Protein AF-A0A9D7QM98-F1 (afdb_monomer)

Solvent-accessible surface area (backbone atoms only — not comparable to full-atom values): 12078 Å² total; per-residue (Å²): 133,86,79,76,77,79,71,75,76,70,44,77,69,66,78,46,53,55,78,80,52,62,75,53,61,59,68,67,39,39,49,54,32,30,53,48,21,38,52,48,50,41,50,38,58,75,68,71,45,79,62,52,73,69,51,49,57,46,46,62,50,45,53,66,45,32,82,40,65,56,53,74,28,73,82,47,90,51,65,73,43,20,51,48,13,49,55,50,56,72,68,40,53,76,67,39,41,52,53,48,60,65,29,23,85,73,40,70,65,80,56,56,65,57,48,41,52,49,52,54,49,45,42,73,73,64,59,69,70,44,80,43,79,39,74,69,34,77,90,32,62,71,67,23,38,49,68,80,88,54,54,87,79,53,50,62,42,73,42,65,86,75,70,60,64,70,58,90,56,85,65,54,86,48,53,50,72,64,77,75,80,82,66,76,88,72,92,76,78,79,85,77,78,84,77,97,129

InterPro domains:
  IPR029063 S-adenosyl-L-methionine-dependent methyltransferase superfamily [G3DSA:3.40.50.150] (91-176)
  IPR029063 S-adenosyl-L-methionine-dependent methyltransferase superfamily [SSF53335] (97-173)

Structure (mmCIF, N/CA/C/O backbone):
data_AF-A0A9D7QM98-F1
#
_entry.id   AF-A0A9D7QM98-F1
#
loop_
_atom_site.group_PDB
_atom_site.id
_atom_site.type_symbol
_atom_site.label_atom_id
_atom_site.label_alt_id
_atom_site.label_comp_id
_atom_site.label_asym_id
_atom_site.label_entity_id
_atom_site.label_seq_id
_atom_site.pdbx_PDB_ins_code
_atom_site.Cartn_x
_atom_site.Cartn_y
_atom_site.Cartn_z
_atom_site.occupancy
_atom_site.B_iso_or_equiv
_atom_site.auth_seq_id
_atom_site.auth_comp_id
_atom_site.auth_asym_id
_atom_site.auth_atom_id
_atom_site.pdbx_PDB_model_num
ATOM 1 N N . MET A 1 1 ? 3.051 18.141 44.082 1.00 38.09 1 MET A N 1
ATOM 2 C CA . MET A 1 1 ? 2.134 18.140 42.922 1.00 38.09 1 MET A CA 1
ATOM 3 C C . MET A 1 1 ? 2.797 17.337 41.818 1.00 38.09 1 MET A C 1
ATOM 5 O O . MET A 1 1 ? 3.863 17.737 41.373 1.00 38.09 1 MET A O 1
ATOM 9 N N . ALA A 1 2 ? 2.254 16.170 41.465 1.00 38.25 2 ALA A N 1
ATOM 10 C CA . ALA A 1 2 ? 2.780 15.373 40.359 1.00 38.25 2 ALA A CA 1
ATOM 11 C C . ALA A 1 2 ? 2.402 16.065 39.045 1.00 38.25 2 ALA A C 1
ATOM 13 O O . ALA A 1 2 ? 1.221 16.285 38.782 1.00 38.25 2 ALA A O 1
ATOM 14 N N . THR A 1 3 ? 3.399 16.456 38.258 1.00 37.88 3 THR A N 1
ATOM 15 C CA . THR A 1 3 ? 3.186 16.980 36.913 1.00 37.88 3 THR A CA 1
ATOM 16 C C . THR A 1 3 ? 2.684 15.835 36.042 1.00 37.88 3 THR A C 1
ATOM 18 O O . THR A 1 3 ? 3.368 14.827 35.857 1.00 37.88 3 THR A O 1
ATOM 21 N N . ALA A 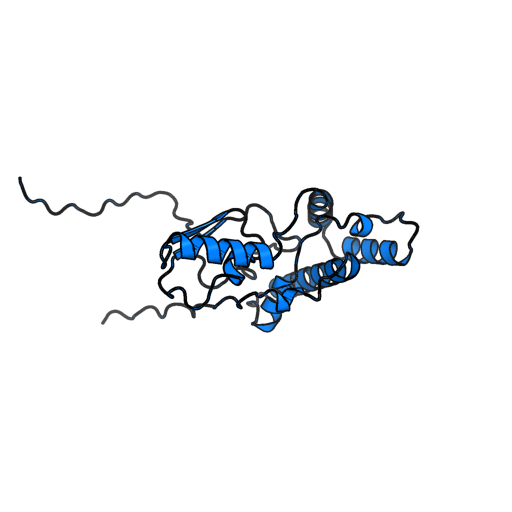1 4 ? 1.450 15.951 35.551 1.00 39.94 4 ALA A N 1
ATOM 22 C CA . ALA A 1 4 ? 0.940 15.043 34.540 1.00 39.94 4 ALA A CA 1
ATOM 23 C C . ALA A 1 4 ? 1.857 15.159 33.318 1.00 39.94 4 ALA A C 1
ATOM 25 O O . ALA A 1 4 ? 1.992 16.235 32.740 1.00 39.94 4 ALA A O 1
ATOM 26 N N . THR A 1 5 ? 2.535 14.069 32.964 1.00 40.25 5 THR A N 1
ATOM 27 C CA . THR A 1 5 ? 3.206 13.966 31.672 1.00 40.25 5 THR A CA 1
ATOM 28 C C . THR A 1 5 ? 2.129 14.126 30.610 1.00 40.25 5 THR A C 1
ATOM 30 O O . THR A 1 5 ? 1.257 13.265 30.486 1.00 40.25 5 THR A O 1
ATOM 33 N N . GLU A 1 6 ? 2.149 15.252 29.903 1.00 40.53 6 GLU A N 1
ATOM 34 C CA . GLU A 1 6 ? 1.265 15.511 28.776 1.00 40.53 6 GLU A CA 1
ATOM 35 C C . GLU A 1 6 ? 1.463 14.382 27.760 1.00 40.53 6 GLU A C 1
ATOM 37 O O . GLU A 1 6 ? 2.547 14.191 27.202 1.00 40.53 6 GLU A O 1
ATOM 42 N N . ALA A 1 7 ? 0.445 13.530 27.631 1.00 51.19 7 ALA A N 1
ATOM 43 C CA . ALA A 1 7 ? 0.486 12.413 26.708 1.00 51.19 7 ALA A CA 1
ATOM 44 C C . ALA A 1 7 ? 0.580 12.986 25.292 1.00 51.19 7 ALA A C 1
ATOM 46 O O . ALA A 1 7 ? -0.234 13.829 24.919 1.00 51.19 7 ALA A O 1
ATOM 47 N N . ALA A 1 8 ? 1.567 12.527 24.518 1.00 45.78 8 ALA A N 1
ATOM 48 C CA . ALA A 1 8 ? 1.725 12.926 23.125 1.00 45.78 8 ALA A CA 1
ATOM 49 C C . ALA A 1 8 ? 0.368 12.853 22.393 1.00 45.78 8 ALA A C 1
ATOM 51 O O . ALA A 1 8 ? -0.374 11.884 22.610 1.00 45.78 8 ALA A O 1
ATOM 52 N N . PRO A 1 9 ? 0.031 13.850 21.553 1.00 48.00 9 PRO A N 1
ATOM 53 C CA . PRO A 1 9 ? -1.269 13.914 20.902 1.00 48.00 9 PRO A CA 1
ATOM 54 C C . PRO A 1 9 ? -1.534 12.606 20.157 1.00 48.00 9 PRO A C 1
ATOM 56 O O . PRO A 1 9 ? -0.716 12.155 19.352 1.00 48.00 9 PRO A O 1
ATOM 59 N N . ARG A 1 10 ? -2.674 11.974 20.460 1.00 54.22 10 ARG A N 1
ATOM 60 C CA . ARG A 1 10 ? -3.107 10.751 19.782 1.00 54.22 10 ARG A CA 1
ATOM 61 C C . ARG A 1 10 ? -3.332 11.088 18.316 1.00 54.22 10 ARG A C 1
ATOM 63 O O . ARG A 1 10 ? -4.281 11.792 17.979 1.00 54.22 10 ARG A O 1
ATOM 70 N N . ILE A 1 11 ? -2.465 10.593 17.440 1.00 53.81 11 ILE A N 1
ATOM 71 C CA . ILE A 1 11 ? -2.680 10.739 16.005 1.00 53.81 11 ILE A CA 1
ATOM 72 C C . ILE A 1 11 ? -3.760 9.736 15.613 1.00 53.81 11 ILE A C 1
ATOM 74 O O . ILE A 1 11 ? -3.512 8.532 15.541 1.00 53.81 11 ILE A O 1
ATOM 78 N N . LEU A 1 12 ? -4.961 10.254 15.361 1.00 57.53 12 LEU A N 1
ATOM 79 C CA . LEU A 1 12 ? -6.046 9.497 14.755 1.00 57.53 12 LEU A CA 1
ATOM 80 C C . LEU A 1 12 ? -5.634 9.152 13.327 1.00 57.53 12 LEU A C 1
ATOM 82 O O . LEU A 1 12 ? -5.323 10.046 12.534 1.00 57.53 12 LEU A O 1
ATOM 86 N N . TRP A 1 13 ? -5.569 7.862 13.012 1.00 61.31 13 TRP A N 1
ATOM 87 C CA . TRP A 1 13 ? -5.424 7.430 11.627 1.00 61.31 13 TRP A CA 1
ATOM 88 C C . TRP A 1 13 ? -6.680 7.838 10.847 1.00 61.31 13 TRP A C 1
ATOM 90 O O . TRP A 1 13 ? -7.764 7.837 11.443 1.00 61.31 13 TRP A O 1
ATOM 100 N N . PRO A 1 14 ? -6.570 8.235 9.567 1.00 70.19 14 PRO A N 1
ATOM 101 C CA . PRO A 1 14 ? -7.755 8.560 8.789 1.00 70.19 14 PRO A CA 1
ATOM 102 C C . PRO A 1 14 ? -8.670 7.336 8.726 1.00 70.19 14 PRO A C 1
ATOM 104 O O . PRO A 1 14 ? -8.193 6.201 8.707 1.00 70.19 14 PRO A O 1
ATOM 107 N N . GLN A 1 15 ? -9.980 7.572 8.710 1.00 81.62 15 GLN A N 1
ATOM 108 C CA . GLN A 1 15 ? -10.897 6.496 8.366 1.00 81.62 15 GLN A CA 1
ATOM 109 C C . GLN A 1 15 ? -10.692 6.178 6.890 1.00 81.62 15 GLN A C 1
ATOM 111 O O . GLN A 1 15 ? -10.722 7.089 6.067 1.00 81.62 15 GLN A O 1
ATOM 116 N N . LEU A 1 16 ? -10.505 4.900 6.599 1.00 86.31 16 LEU A N 1
ATOM 117 C CA . LEU A 1 16 ? -10.483 4.359 5.257 1.00 86.31 16 LEU A CA 1
ATOM 118 C C . LEU A 1 16 ? -11.881 3.857 4.921 1.00 86.31 16 LEU A C 1
ATOM 120 O O . LEU A 1 16 ? -12.481 3.095 5.680 1.00 86.31 16 LEU A O 1
ATOM 124 N N . THR A 1 17 ? -12.388 4.276 3.781 1.00 86.56 17 THR A N 1
ATOM 125 C CA . THR A 1 17 ? -13.654 3.823 3.219 1.00 86.56 17 THR A CA 1
ATOM 126 C C . THR A 1 17 ? -13.410 3.254 1.833 1.00 86.56 17 THR A C 1
ATOM 128 O O . THR A 1 17 ? -12.377 3.513 1.210 1.00 86.56 17 THR A O 1
ATOM 131 N N . ARG A 1 18 ? -14.377 2.498 1.310 1.00 86.19 18 ARG A N 1
ATOM 132 C CA . ARG A 1 18 ? -14.337 2.062 -0.091 1.00 86.19 18 ARG A CA 1
ATOM 133 C C . ARG A 1 18 ? -14.064 3.213 -1.066 1.00 86.19 18 ARG A C 1
ATOM 135 O O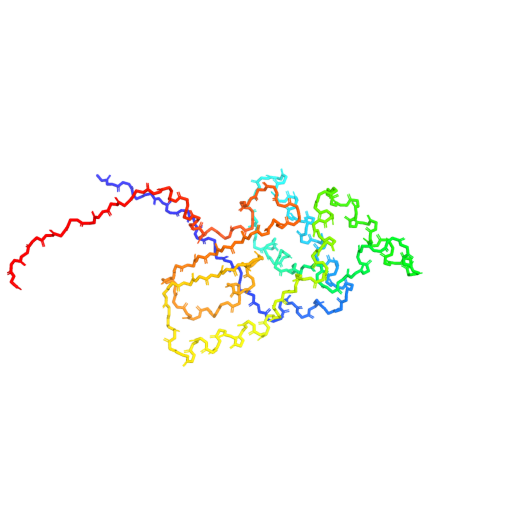 . ARG A 1 18 ? -13.225 3.054 -1.947 1.00 86.19 18 ARG A O 1
ATOM 142 N N . ALA A 1 19 ? -14.725 4.356 -0.876 1.00 88.19 19 ALA A N 1
ATOM 143 C CA . ALA A 1 19 ? -14.626 5.512 -1.765 1.00 88.19 19 ALA A CA 1
ATOM 144 C C . ALA A 1 19 ? -13.184 6.022 -1.915 1.00 88.19 19 ALA A C 1
ATOM 146 O O . ALA A 1 19 ? -12.789 6.453 -2.997 1.00 88.19 19 ALA A O 1
ATOM 147 N N . ASP A 1 20 ? -12.372 5.899 -0.861 1.00 88.00 20 ASP A N 1
ATOM 148 C CA . ASP A 1 20 ? -10.975 6.332 -0.885 1.00 88.00 20 ASP A CA 1
ATOM 149 C C . ASP A 1 20 ? -10.128 5.507 -1.866 1.00 88.00 20 ASP A C 1
ATOM 151 O O . ASP A 1 20 ? -9.156 6.025 -2.409 1.00 88.00 20 ASP A O 1
ATOM 155 N N . LEU A 1 21 ? -10.497 4.248 -2.142 1.00 90.25 21 LEU A N 1
ATOM 156 C CA . LEU A 1 21 ? -9.741 3.342 -3.018 1.00 90.25 21 LEU A CA 1
ATOM 157 C C . LEU A 1 21 ? -10.442 3.011 -4.347 1.00 90.25 21 LEU A C 1
ATOM 159 O O . LEU A 1 21 ? -9.857 2.314 -5.172 1.00 90.25 21 LEU A O 1
ATOM 163 N N . GLU A 1 22 ? -11.655 3.515 -4.603 1.00 89.94 22 GLU A N 1
ATOM 164 C CA . GLU A 1 22 ? -12.415 3.235 -5.842 1.00 89.94 22 GLU A CA 1
ATOM 165 C C . GLU A 1 22 ? -11.637 3.591 -7.121 1.00 89.94 22 GLU A C 1
ATOM 167 O O . GLU A 1 22 ? -11.747 2.920 -8.150 1.00 89.94 22 GLU A O 1
ATOM 172 N N . HIS A 1 23 ? -10.786 4.614 -7.047 1.00 90.56 23 HIS A N 1
ATOM 173 C CA . HIS A 1 23 ? -9.943 5.051 -8.156 1.00 90.56 23 HIS A CA 1
ATOM 174 C C . HIS A 1 23 ? -8.784 4.084 -8.479 1.00 90.56 23 HIS A C 1
ATOM 176 O O . HIS A 1 23 ? -8.182 4.195 -9.548 1.00 90.56 23 HIS A O 1
ATOM 182 N N . LEU A 1 24 ? -8.481 3.106 -7.617 1.00 92.94 24 LEU A N 1
ATOM 183 C CA . LEU A 1 24 ? -7.407 2.116 -7.804 1.00 92.94 24 LEU A CA 1
ATOM 184 C C . LEU A 1 24 ? -7.830 0.945 -8.704 1.00 92.94 24 LEU A C 1
ATOM 186 O O . LEU A 1 24 ? -7.540 -0.226 -8.437 1.00 92.94 24 LEU A O 1
ATOM 190 N N . THR A 1 25 ? -8.521 1.262 -9.796 1.00 90.81 25 THR A N 1
ATOM 191 C CA . THR A 1 25 ? -9.035 0.266 -10.733 1.00 90.81 25 THR A CA 1
ATOM 192 C C . THR A 1 25 ? -7.987 -0.074 -11.794 1.00 90.81 25 THR A C 1
ATOM 194 O O . THR A 1 25 ? -7.546 0.774 -12.569 1.00 90.81 25 THR A O 1
ATOM 197 N N . GLY A 1 26 ? -7.616 -1.354 -11.859 1.00 93.50 26 GLY A N 1
ATOM 198 C CA . GLY A 1 26 ? -6.690 -1.887 -12.857 1.00 93.50 26 GLY A CA 1
ATOM 199 C C . GLY A 1 26 ? -5.201 -1.711 -12.517 1.00 93.50 26 GLY A C 1
ATOM 200 O O . GLY A 1 26 ? -4.832 -1.015 -11.567 1.00 93.50 26 GLY A O 1
ATOM 201 N N . PRO A 1 27 ? -4.318 -2.366 -13.291 1.00 94.56 27 PRO A N 1
ATOM 202 C CA . PRO A 1 27 ? -2.900 -2.476 -12.955 1.00 94.56 27 PRO A CA 1
ATOM 203 C C . PRO A 1 27 ? -2.160 -1.135 -13.012 1.00 94.56 27 PRO A C 1
ATOM 205 O O . PRO A 1 27 ? -1.278 -0.883 -12.197 1.00 94.56 27 PRO A O 1
ATOM 208 N N . THR A 1 28 ? -2.531 -0.248 -13.938 1.00 96.25 28 THR A N 1
ATOM 209 C CA . THR A 1 28 ? -1.888 1.064 -14.084 1.00 96.25 28 THR A CA 1
ATOM 210 C C . THR A 1 28 ? -2.182 1.985 -12.901 1.00 96.25 28 THR A C 1
ATOM 212 O O . THR A 1 28 ? -1.251 2.572 -12.360 1.00 96.25 28 THR A O 1
ATOM 215 N N . ALA A 1 29 ? -3.443 2.085 -12.463 1.00 96.62 29 ALA A N 1
ATOM 216 C CA . ALA A 1 29 ? -3.810 2.928 -11.324 1.00 96.62 29 ALA A CA 1
ATOM 217 C C . ALA A 1 29 ? -3.129 2.450 -10.033 1.00 96.62 29 ALA A C 1
ATOM 219 O O . ALA A 1 29 ? -2.531 3.253 -9.317 1.00 96.62 29 ALA A O 1
ATOM 220 N N . LYS A 1 30 ? -3.132 1.130 -9.788 1.00 95.00 30 LYS A N 1
ATOM 221 C CA . LYS A 1 30 ? -2.421 0.522 -8.652 1.00 95.00 30 LYS A CA 1
ATOM 222 C C . LYS A 1 30 ? -0.915 0.791 -8.709 1.00 95.00 30 LYS A C 1
ATOM 224 O O . LYS A 1 30 ? -0.330 1.163 -7.696 1.00 95.00 30 LYS A O 1
ATOM 229 N N . PHE A 1 31 ? -0.293 0.671 -9.885 1.00 96.25 31 PHE A N 1
ATOM 230 C CA . PHE A 1 31 ? 1.129 0.976 -10.055 1.00 96.25 31 PHE A CA 1
ATOM 231 C C . PHE A 1 31 ? 1.465 2.426 -9.687 1.00 96.25 31 PHE A C 1
ATOM 233 O O . PHE A 1 31 ? 2.375 2.648 -8.890 1.00 96.25 31 PHE A O 1
ATOM 240 N N . GLU A 1 32 ? 0.749 3.408 -10.246 1.00 97.25 32 GLU A N 1
ATOM 241 C CA . GLU A 1 32 ? 1.052 4.822 -9.978 1.00 97.25 32 GLU A CA 1
ATOM 242 C C . GLU A 1 32 ? 0.796 5.177 -8.505 1.00 97.25 32 GLU A C 1
ATOM 244 O O . GLU A 1 32 ? 1.598 5.893 -7.907 1.00 97.25 32 GLU A O 1
ATOM 249 N N . ALA A 1 33 ? -0.259 4.629 -7.890 1.00 95.81 33 ALA A N 1
ATOM 250 C CA . ALA A 1 33 ? -0.538 4.822 -6.468 1.00 95.81 33 ALA A CA 1
ATOM 251 C C . ALA A 1 33 ? 0.561 4.233 -5.573 1.00 95.81 33 ALA A C 1
ATOM 253 O O . ALA A 1 33 ? 1.037 4.903 -4.654 1.00 95.81 33 ALA A O 1
ATOM 254 N N . ASN A 1 34 ? 1.026 3.017 -5.873 1.00 94.19 34 ASN A N 1
ATOM 255 C CA . ASN A 1 34 ? 2.129 2.401 -5.141 1.00 94.19 34 ASN A CA 1
ATOM 256 C C . ASN A 1 34 ? 3.421 3.211 -5.287 1.00 94.19 34 ASN A C 1
ATOM 258 O O . ASN A 1 34 ? 4.104 3.465 -4.297 1.00 94.19 34 ASN A O 1
ATOM 262 N N . LEU A 1 35 ? 3.738 3.655 -6.508 1.00 94.62 35 LEU A N 1
ATOM 263 C CA . LEU A 1 35 ? 4.921 4.465 -6.782 1.00 94.62 35 LEU A CA 1
ATOM 264 C C . LEU A 1 35 ? 4.875 5.805 -6.031 1.00 94.62 35 LEU A C 1
ATOM 266 O O . LEU A 1 35 ? 5.878 6.215 -5.441 1.00 94.62 35 LEU A O 1
ATOM 270 N N . ALA A 1 36 ? 3.712 6.464 -6.013 1.00 95.38 36 ALA A N 1
ATOM 271 C CA . ALA A 1 36 ? 3.490 7.705 -5.278 1.00 95.38 36 ALA A CA 1
ATOM 272 C C . ALA A 1 36 ? 3.653 7.504 -3.765 1.00 95.38 36 ALA A C 1
ATOM 274 O O . ALA A 1 36 ? 4.394 8.252 -3.127 1.00 95.38 36 ALA A O 1
ATOM 275 N N . ALA A 1 37 ? 3.037 6.463 -3.199 1.00 93.06 37 ALA A N 1
ATOM 276 C CA . ALA A 1 37 ? 3.148 6.145 -1.778 1.00 93.06 37 ALA A CA 1
ATOM 277 C C . ALA A 1 37 ? 4.595 5.829 -1.366 1.00 93.06 37 ALA A C 1
ATOM 279 O O . ALA A 1 37 ? 5.076 6.347 -0.356 1.00 93.06 37 ALA A O 1
ATOM 280 N N . THR A 1 38 ? 5.322 5.038 -2.161 1.00 90.94 38 THR A N 1
ATOM 281 C CA . THR A 1 38 ? 6.736 4.738 -1.900 1.00 90.94 38 THR A CA 1
ATOM 282 C C . THR A 1 38 ? 7.613 5.985 -2.011 1.00 90.94 38 THR A C 1
ATOM 284 O O . THR A 1 38 ? 8.476 6.201 -1.160 1.00 90.94 38 THR A O 1
ATOM 287 N N . THR A 1 39 ? 7.382 6.837 -3.013 1.00 92.88 39 THR A N 1
ATOM 288 C CA . THR A 1 39 ? 8.121 8.101 -3.179 1.00 92.88 39 THR A CA 1
ATOM 289 C C . THR A 1 39 ? 7.900 9.023 -1.982 1.00 92.88 39 THR A C 1
ATOM 291 O O . THR A 1 39 ? 8.861 9.510 -1.383 1.00 92.88 39 THR A O 1
ATOM 294 N N . LEU A 1 40 ? 6.639 9.207 -1.589 1.00 92.75 40 LEU A N 1
ATOM 295 C CA . LEU A 1 40 ? 6.265 10.042 -0.458 1.00 92.75 40 LEU A CA 1
ATOM 296 C C . LEU A 1 40 ? 6.861 9.525 0.854 1.00 92.75 40 LEU A C 1
ATOM 298 O O . LEU A 1 40 ? 7.399 10.307 1.636 1.00 92.75 40 LEU A O 1
ATOM 302 N N . LEU A 1 41 ? 6.806 8.213 1.097 1.00 88.56 41 LEU A N 1
ATOM 303 C CA . LEU A 1 41 ? 7.372 7.636 2.312 1.00 88.56 41 LEU A CA 1
ATOM 304 C C . LEU A 1 41 ? 8.867 7.943 2.430 1.00 88.56 41 LEU A C 1
ATOM 306 O O . LEU A 1 41 ? 9.326 8.350 3.496 1.00 88.56 41 LEU A O 1
ATOM 310 N N . ARG A 1 42 ? 9.616 7.811 1.331 1.00 87.25 42 ARG A N 1
ATOM 311 C CA . ARG A 1 42 ? 11.050 8.134 1.306 1.00 87.25 42 ARG A CA 1
ATOM 312 C C . ARG A 1 42 ? 11.318 9.596 1.601 1.00 87.25 42 ARG A C 1
ATOM 314 O O . ARG A 1 42 ? 12.261 9.892 2.326 1.00 87.25 42 ARG A O 1
ATOM 321 N N . GLN A 1 43 ? 10.498 10.491 1.059 1.00 90.62 43 GLN A N 1
ATOM 322 C CA . GLN A 1 43 ? 10.599 11.916 1.342 1.00 90.62 43 GLN A CA 1
ATOM 323 C C . GLN A 1 43 ? 10.372 12.196 2.834 1.00 90.62 43 GLN A C 1
ATOM 325 O O . GLN A 1 43 ? 11.210 12.831 3.469 1.00 90.62 43 GLN A O 1
ATOM 330 N N . ILE A 1 44 ? 9.290 11.665 3.414 1.00 88.00 44 ILE A N 1
ATOM 331 C CA . ILE A 1 44 ? 8.972 11.822 4.842 1.00 88.00 44 ILE A CA 1
ATOM 332 C C . ILE A 1 44 ? 10.118 11.300 5.719 1.00 88.00 44 ILE A C 1
ATOM 334 O O . ILE A 1 44 ? 10.483 11.938 6.709 1.00 88.00 44 ILE A O 1
ATOM 338 N N . GLU A 1 45 ? 10.694 10.147 5.368 1.00 84.50 45 GLU A N 1
ATOM 339 C CA . GLU A 1 45 ? 11.830 9.571 6.092 1.00 84.50 45 GLU A CA 1
ATOM 340 C C . GLU A 1 45 ? 13.105 10.408 5.960 1.00 84.50 45 GLU A C 1
ATOM 342 O O . GLU A 1 45 ? 13.774 10.639 6.968 1.00 84.50 45 GLU A O 1
ATOM 347 N N . ALA A 1 46 ? 13.428 10.885 4.756 1.00 87.62 46 ALA A N 1
ATOM 348 C CA . ALA A 1 46 ? 14.595 11.730 4.511 1.00 87.62 46 ALA A CA 1
ATOM 349 C C . ALA A 1 46 ? 14.500 13.072 5.254 1.00 87.62 46 ALA A C 1
ATOM 351 O O . ALA A 1 46 ? 15.493 13.561 5.787 1.00 87.62 46 ALA A O 1
ATOM 352 N N . GLU A 1 47 ? 13.297 13.639 5.334 1.00 90.94 47 GLU A N 1
ATOM 353 C CA . GLU A 1 47 ? 13.009 14.876 6.065 1.00 90.94 47 GLU A CA 1
ATOM 354 C C . GLU A 1 47 ? 12.896 14.656 7.585 1.00 90.94 47 GLU A C 1
ATOM 356 O O . GLU A 1 47 ? 12.854 15.619 8.350 1.00 90.94 47 GLU A O 1
ATOM 361 N N . GLY A 1 48 ? 12.831 13.402 8.049 1.00 85.75 48 GLY A N 1
ATOM 362 C CA . GLY A 1 48 ? 12.713 13.061 9.470 1.00 85.75 48 GLY A CA 1
ATOM 363 C C . GLY A 1 48 ? 11.433 13.583 10.133 1.00 85.75 48 GLY A C 1
ATOM 364 O O . GLY A 1 48 ? 11.381 13.714 11.360 1.00 85.75 48 GLY A O 1
ATOM 365 N N . ARG A 1 49 ? 10.402 13.894 9.341 1.00 86.81 49 ARG A N 1
ATOM 366 C CA . ARG A 1 49 ? 9.151 14.505 9.808 1.00 86.81 49 ARG A CA 1
ATOM 367 C C . ARG A 1 49 ? 8.045 13.461 10.009 1.00 86.81 49 ARG A C 1
ATOM 369 O O . ARG A 1 49 ? 8.100 12.381 9.425 1.00 86.81 49 ARG A O 1
ATOM 376 N N . PRO A 1 50 ? 7.013 13.745 10.821 1.00 80.38 50 PRO A N 1
ATOM 377 C CA . PRO A 1 50 ? 5.820 12.904 10.854 1.00 80.38 50 PRO A CA 1
ATOM 378 C C . PRO A 1 50 ? 5.002 13.044 9.559 1.00 80.38 50 PRO A C 1
ATOM 380 O O . PRO A 1 50 ? 5.020 14.094 8.910 1.00 80.38 50 PRO A O 1
ATOM 383 N N . ALA A 1 51 ? 4.245 11.999 9.219 1.00 82.06 51 ALA A N 1
ATOM 384 C CA . ALA A 1 51 ? 3.268 12.044 8.135 1.00 82.06 51 ALA A CA 1
ATOM 385 C C . ALA A 1 51 ? 2.077 12.950 8.509 1.00 82.06 51 ALA A C 1
ATOM 387 O O . ALA A 1 51 ? 1.467 12.796 9.575 1.00 82.06 51 ALA A O 1
ATOM 388 N N . SER A 1 52 ? 1.739 13.884 7.624 1.00 85.12 52 SER A N 1
ATOM 389 C CA . SER A 1 52 ? 0.571 14.763 7.716 1.00 85.12 52 SER A CA 1
ATOM 390 C C . SER A 1 52 ? -0.738 13.986 7.493 1.00 85.12 52 SER A C 1
ATOM 392 O O . SER A 1 52 ? -0.741 12.761 7.348 1.00 85.12 52 SER A O 1
ATOM 394 N N . ALA A 1 53 ? -1.889 14.661 7.544 1.00 81.56 53 ALA A N 1
ATO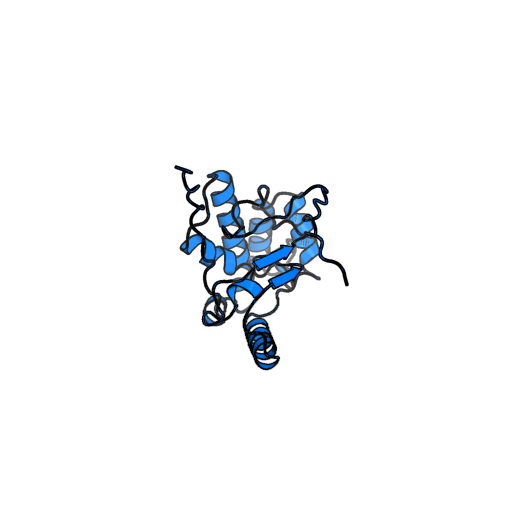M 395 C CA . ALA A 1 53 ? -3.163 14.031 7.183 1.00 81.56 53 ALA A CA 1
ATOM 396 C C . ALA A 1 53 ? -3.191 13.651 5.692 1.00 81.56 53 ALA A C 1
ATOM 398 O O . ALA A 1 53 ? -3.493 12.503 5.371 1.00 81.56 53 ALA A O 1
ATOM 399 N N . ASP A 1 54 ? -2.777 14.574 4.826 1.00 87.56 54 ASP A N 1
ATOM 400 C CA . ASP A 1 54 ? -2.723 14.386 3.372 1.00 87.56 54 ASP A CA 1
ATOM 401 C C . ASP A 1 54 ? -1.722 13.292 2.992 1.00 87.56 54 ASP A C 1
ATOM 403 O O . ASP A 1 54 ? -2.018 12.425 2.171 1.00 87.56 54 ASP A O 1
ATOM 407 N N . ASP A 1 55 ? -0.568 13.246 3.671 1.00 88.94 55 ASP A N 1
ATOM 408 C CA . ASP A 1 55 ? 0.403 12.179 3.442 1.00 88.94 55 ASP A CA 1
ATOM 409 C C . ASP A 1 55 ? -0.225 10.812 3.704 1.00 88.94 55 ASP A C 1
ATOM 411 O O . ASP A 1 55 ? -0.048 9.866 2.942 1.00 88.94 55 ASP A O 1
ATOM 415 N N . ARG A 1 56 ? -0.989 10.701 4.793 1.00 84.75 56 ARG A N 1
ATOM 416 C CA . ARG A 1 56 ? -1.637 9.447 5.170 1.00 84.75 56 ARG A CA 1
ATOM 417 C C . ARG A 1 56 ? -2.729 9.044 4.192 1.00 84.75 56 ARG A C 1
ATOM 419 O O . ARG A 1 56 ? -2.972 7.849 4.070 1.00 84.75 56 ARG A O 1
ATOM 426 N N . GLN A 1 57 ? -3.367 9.974 3.484 1.00 86.50 57 GLN A N 1
ATOM 427 C CA . GLN A 1 57 ? -4.285 9.622 2.397 1.00 86.50 57 GLN A CA 1
ATOM 428 C C . GLN A 1 57 ? -3.527 8.955 1.245 1.00 86.50 57 GLN A C 1
ATOM 430 O O . GLN A 1 57 ? -3.905 7.867 0.825 1.00 86.50 57 GLN A O 1
ATOM 435 N N . VAL A 1 58 ? -2.399 9.529 0.819 1.00 91.06 58 VAL A N 1
ATOM 436 C CA . VAL A 1 58 ? -1.563 8.947 -0.247 1.00 91.06 58 VAL A CA 1
ATOM 437 C C . VAL A 1 58 ? -0.977 7.596 0.169 1.00 91.06 58 VAL A C 1
ATOM 439 O O . VAL A 1 58 ? -1.029 6.634 -0.595 1.00 91.06 58 VAL A O 1
ATOM 442 N N . LEU A 1 59 ? -0.447 7.490 1.392 1.00 89.00 59 LEU A N 1
ATOM 443 C CA . LEU A 1 59 ? 0.140 6.245 1.898 1.00 89.00 59 LEU A CA 1
ATOM 444 C C . LEU A 1 59 ? -0.887 5.107 2.001 1.00 89.00 59 LEU A C 1
ATOM 446 O O . LEU A 1 59 ? -0.526 3.948 1.811 1.00 89.00 59 LEU A O 1
ATOM 450 N N . GLN A 1 60 ? -2.158 5.421 2.272 1.00 87.94 60 GLN A N 1
ATOM 451 C CA . GLN A 1 60 ? -3.231 4.424 2.330 1.00 87.94 60 GLN A CA 1
ATOM 452 C C . GLN A 1 60 ? -3.596 3.836 0.964 1.00 87.94 60 GLN A C 1
ATOM 454 O O . GLN A 1 60 ? -4.159 2.743 0.917 1.00 87.94 60 GLN A O 1
ATOM 459 N N . CYS A 1 61 ? -3.243 4.505 -0.135 1.00 91.38 61 CYS A N 1
ATOM 460 C CA . CYS A 1 61 ? -3.477 3.996 -1.485 1.00 91.38 61 CYS A CA 1
ATOM 461 C C . CYS A 1 61 ? -2.476 2.910 -1.912 1.00 91.38 61 CYS A C 1
ATOM 463 O O . CYS A 1 61 ? -2.633 2.326 -2.984 1.00 91.38 61 CYS A O 1
ATOM 465 N N . TYR A 1 62 ? -1.450 2.616 -1.106 1.00 91.12 62 TYR A N 1
ATOM 466 C CA . TYR A 1 62 ? -0.540 1.517 -1.408 1.00 91.12 62 TYR A CA 1
ATOM 467 C C . TYR A 1 62 ? -1.252 0.168 -1.263 1.00 91.12 62 TYR A C 1
ATOM 469 O O . TYR A 1 62 ? -1.701 -0.201 -0.186 1.00 91.12 62 TYR A O 1
ATOM 477 N N . THR A 1 63 ? -1.310 -0.609 -2.336 1.00 89.81 63 THR A N 1
ATOM 478 C CA . THR A 1 63 ? -1.970 -1.928 -2.362 1.00 89.81 63 THR A CA 1
ATOM 479 C C . THR A 1 63 ? -0.994 -3.069 -2.638 1.00 89.81 63 THR A C 1
ATOM 481 O O . THR A 1 63 ? -1.406 -4.204 -2.867 1.00 89.81 63 THR A O 1
ATOM 484 N N . GLY A 1 64 ? 0.310 -2.783 -2.582 1.00 89.56 64 GLY A N 1
ATOM 485 C CA . GLY A 1 64 ? 1.358 -3.761 -2.843 1.00 89.56 64 GLY A CA 1
ATOM 486 C C . GLY A 1 64 ? 1.490 -4.127 -4.318 1.00 89.56 64 GLY A C 1
ATOM 487 O O . GLY A 1 64 ? 0.724 -3.690 -5.175 1.00 89.56 64 GLY A O 1
ATOM 488 N N . TRP A 1 65 ? 2.500 -4.937 -4.618 1.00 91.81 65 TRP A N 1
ATOM 489 C CA . TRP A 1 65 ? 2.826 -5.340 -5.987 1.00 91.81 65 TRP A CA 1
ATOM 490 C C . TRP A 1 65 ? 2.147 -6.647 -6.418 1.00 91.81 65 TRP A C 1
ATOM 492 O O . TRP A 1 65 ? 2.376 -7.124 -7.531 1.00 91.81 65 TRP A O 1
ATOM 502 N N . GLY A 1 66 ? 1.306 -7.218 -5.548 1.00 90.69 66 GLY A N 1
ATOM 503 C CA . GLY A 1 66 ? 0.520 -8.417 -5.814 1.00 90.69 66 GLY A CA 1
ATOM 504 C C . GLY A 1 66 ? -0.300 -8.289 -7.096 1.00 90.69 66 GLY A C 1
ATOM 505 O O . GLY A 1 66 ? -1.037 -7.319 -7.278 1.00 90.69 66 GLY A O 1
ATOM 506 N N . GLY A 1 67 ? -0.149 -9.247 -8.009 1.00 90.75 67 GLY A N 1
ATOM 507 C CA . GLY A 1 67 ? -0.866 -9.242 -9.286 1.00 90.75 67 GLY A CA 1
ATOM 508 C C . GLY A 1 67 ? -0.386 -8.183 -10.289 1.00 90.75 67 GLY A C 1
ATOM 509 O O . GLY A 1 67 ? -1.068 -7.952 -11.287 1.00 90.75 67 GLY A O 1
ATOM 510 N N . LEU A 1 68 ? 0.782 -7.560 -10.070 1.00 94.25 68 LEU A N 1
ATOM 511 C CA . LEU A 1 68 ? 1.393 -6.578 -10.979 1.00 94.25 68 LEU A CA 1
ATOM 512 C C . LEU A 1 68 ? 2.733 -7.064 -11.584 1.00 94.25 68 LEU A C 1
ATOM 514 O O . LEU A 1 68 ? 3.749 -6.377 -11.467 1.00 94.25 68 LEU A O 1
ATOM 518 N N . PRO A 1 69 ? 2.788 -8.220 -12.279 1.00 94.50 69 PRO A N 1
ATOM 519 C CA . PRO A 1 69 ? 4.045 -8.736 -12.835 1.00 94.50 69 PRO A CA 1
ATOM 520 C C . PRO A 1 69 ? 4.666 -7.809 -13.890 1.00 94.50 69 PRO A C 1
ATOM 522 O O . PRO A 1 69 ? 5.887 -7.747 -14.020 1.00 94.50 69 PRO A O 1
ATOM 525 N N . ALA A 1 70 ? 3.845 -7.037 -14.610 1.00 94.88 70 ALA A N 1
ATOM 526 C CA . ALA A 1 70 ? 4.313 -6.074 -15.607 1.00 94.88 70 ALA A CA 1
ATOM 527 C C . ALA A 1 70 ? 5.184 -4.956 -15.003 1.00 94.88 70 ALA A C 1
ATOM 529 O O . ALA A 1 70 ? 6.030 -4.403 -15.700 1.00 94.88 70 ALA A O 1
ATOM 530 N N . SER A 1 71 ? 5.038 -4.661 -13.706 1.00 95.19 71 SER A N 1
ATOM 531 C CA . SER A 1 71 ? 5.848 -3.659 -13.001 1.00 95.19 71 SER A CA 1
ATOM 532 C C . SER A 1 71 ? 7.331 -4.020 -12.907 1.00 95.19 71 SER A C 1
ATOM 534 O O . SER A 1 71 ? 8.139 -3.139 -12.644 1.00 95.19 71 SER A O 1
ATOM 536 N N . PHE A 1 72 ? 7.692 -5.285 -13.138 1.00 95.75 72 PHE A N 1
ATOM 537 C CA . PHE A 1 72 ? 9.068 -5.787 -13.050 1.00 95.75 72 PHE A CA 1
ATOM 538 C C . PHE A 1 72 ? 9.569 -6.375 -14.376 1.00 95.75 72 PHE A C 1
ATOM 540 O O . PHE A 1 72 ? 10.620 -7.014 -14.403 1.00 95.75 72 PHE A O 1
ATOM 547 N N . ASN A 1 73 ? 8.828 -6.187 -15.475 1.00 94.81 73 ASN A N 1
ATOM 548 C CA . ASN A 1 73 ? 9.175 -6.743 -16.779 1.00 94.81 73 ASN A CA 1
ATOM 549 C C . ASN A 1 73 ? 9.790 -5.677 -17.702 1.00 94.81 73 ASN A C 1
ATOM 551 O O . ASN A 1 73 ? 9.078 -4.937 -18.380 1.00 94.81 73 ASN A O 1
ATOM 555 N N . LEU A 1 74 ? 11.124 -5.631 -17.755 1.00 94.88 74 LEU A N 1
ATOM 556 C CA . LEU A 1 74 ? 11.882 -4.734 -18.640 1.00 94.88 74 LEU A CA 1
ATOM 557 C C . LEU A 1 74 ? 11.884 -5.178 -20.113 1.00 94.88 74 LEU A C 1
ATOM 559 O O . LEU A 1 74 ? 12.285 -4.406 -20.981 1.00 94.88 74 LEU A O 1
ATOM 563 N N . GLU A 1 75 ? 11.437 -6.401 -20.389 1.00 93.69 75 GLU A N 1
ATOM 564 C CA . GLU A 1 75 ? 11.426 -7.023 -21.717 1.00 93.69 75 GLU A CA 1
ATOM 565 C C . GLU A 1 75 ? 10.001 -7.139 -22.285 1.00 93.69 75 GLU A C 1
ATOM 567 O O . GLU A 1 75 ? 9.761 -7.837 -23.270 1.00 93.69 75 GLU A O 1
ATOM 572 N N . ALA A 1 76 ? 9.023 -6.469 -21.664 1.00 88.88 76 ALA A N 1
ATOM 573 C CA . ALA A 1 76 ? 7.646 -6.475 -22.135 1.00 88.88 76 ALA A CA 1
ATOM 574 C C . ALA A 1 76 ? 7.526 -5.856 -23.540 1.00 88.88 76 ALA A C 1
ATOM 576 O O . ALA A 1 76 ? 8.196 -4.881 -23.871 1.00 88.88 76 ALA A O 1
ATOM 577 N N . GLY A 1 77 ? 6.604 -6.381 -24.354 1.00 90.69 77 GLY A N 1
ATOM 578 C CA . GLY A 1 77 ? 6.309 -5.807 -25.673 1.00 90.69 77 GLY A CA 1
ATOM 579 C C . GLY A 1 77 ? 5.648 -4.423 -25.612 1.00 90.69 77 GLY A C 1
ATOM 580 O O . GLY A 1 77 ? 5.742 -3.655 -26.565 1.00 90.69 77 GLY A O 1
ATOM 581 N N . ASP A 1 78 ? 5.001 -4.086 -24.492 1.00 94.56 78 ASP A N 1
ATOM 582 C CA . ASP A 1 78 ? 4.424 -2.761 -24.259 1.00 94.56 78 ASP A CA 1
ATOM 583 C C . ASP A 1 78 ? 5.481 -1.810 -23.679 1.00 94.56 78 ASP A C 1
ATOM 585 O O . ASP A 1 78 ? 5.831 -1.880 -22.496 1.00 94.56 78 ASP A O 1
ATOM 589 N N . SER A 1 79 ? 5.953 -0.879 -24.510 1.00 95.69 79 SER A N 1
ATOM 590 C CA . SER A 1 79 ? 6.952 0.131 -24.142 1.00 95.69 79 SER A CA 1
ATOM 591 C C . SER A 1 79 ? 6.539 0.989 -22.941 1.00 95.69 79 SER A C 1
ATOM 593 O O . SER A 1 79 ? 7.394 1.431 -22.171 1.00 95.69 79 SER A O 1
ATOM 595 N N . THR A 1 80 ? 5.237 1.179 -22.735 1.00 96.44 80 THR A N 1
ATOM 596 C CA . THR A 1 80 ? 4.673 1.967 -21.636 1.00 96.44 80 THR A CA 1
ATOM 597 C C . THR A 1 80 ? 4.813 1.240 -20.295 1.00 96.44 80 THR A C 1
ATOM 599 O O . THR A 1 80 ? 5.006 1.877 -19.255 1.00 96.44 80 THR A O 1
ATOM 602 N N . TRP A 1 81 ? 4.755 -0.095 -20.295 1.00 96.56 81 TRP A N 1
ATOM 603 C CA . TRP A 1 81 ? 5.038 -0.915 -19.112 1.00 96.56 81 TRP A CA 1
ATOM 604 C C . TRP A 1 81 ? 6.531 -1.082 -18.862 1.00 96.56 81 TRP A C 1
ATOM 606 O O . TRP A 1 81 ? 6.953 -1.025 -17.707 1.00 96.56 81 TRP A O 1
ATOM 616 N N . VAL A 1 82 ? 7.335 -1.186 -19.921 1.00 97.62 82 VAL A N 1
ATOM 617 C CA . VAL A 1 82 ? 8.797 -1.186 -19.788 1.00 97.62 82 VAL A CA 1
ATOM 618 C C . VAL A 1 82 ? 9.278 0.100 -19.111 1.00 97.62 82 VAL A C 1
ATOM 620 O O . VAL A 1 82 ? 10.106 0.050 -18.204 1.00 97.62 82 VAL A O 1
ATOM 623 N N . GLU A 1 83 ? 8.727 1.256 -19.488 1.00 97.19 83 GLU A N 1
ATOM 624 C CA . GLU A 1 83 ? 9.090 2.527 -18.856 1.00 97.19 83 GLU A CA 1
ATOM 625 C C . GLU A 1 83 ? 8.694 2.585 -17.374 1.00 97.19 83 GLU A C 1
ATOM 627 O O . GLU A 1 83 ? 9.465 3.045 -16.531 1.00 97.19 83 GLU A O 1
ATOM 632 N N . ARG A 1 84 ? 7.526 2.041 -17.014 1.00 97.25 84 ARG A N 1
ATOM 633 C CA . ARG A 1 84 ? 7.124 1.888 -15.607 1.00 97.25 84 ARG A CA 1
ATOM 634 C C . ARG A 1 84 ? 8.088 1.003 -14.826 1.00 97.25 84 ARG A C 1
ATOM 636 O O . ARG A 1 84 ? 8.500 1.387 -13.732 1.00 97.25 84 ARG A O 1
ATOM 643 N N . ALA A 1 85 ? 8.484 -0.132 -15.393 1.00 96.81 85 ALA A N 1
ATOM 644 C CA . ALA A 1 85 ? 9.443 -1.028 -14.762 1.00 96.81 85 ALA A CA 1
ATOM 645 C C . ALA A 1 85 ? 10.804 -0.347 -14.542 1.00 96.81 85 ALA A C 1
ATOM 647 O O . ALA A 1 85 ? 11.372 -0.455 -13.454 1.00 96.81 85 ALA A O 1
ATOM 648 N N . ARG A 1 86 ? 11.283 0.453 -15.508 1.00 97.25 86 ARG A N 1
ATOM 649 C CA . ARG A 1 86 ? 12.501 1.267 -15.337 1.00 97.25 86 ARG A CA 1
ATOM 650 C C . ARG A 1 86 ? 12.362 2.302 -14.224 1.00 97.25 86 ARG A C 1
ATOM 652 O O . ARG A 1 86 ? 13.263 2.411 -13.395 1.00 97.25 86 ARG A O 1
ATOM 659 N N . ARG A 1 87 ? 11.240 3.034 -14.164 1.00 95.88 87 ARG A N 1
ATOM 660 C CA . ARG A 1 87 ? 10.967 4.008 -13.086 1.00 95.88 87 ARG A CA 1
ATOM 661 C C . ARG A 1 87 ? 10.987 3.340 -11.711 1.00 95.88 87 ARG A C 1
ATOM 663 O O . ARG A 1 87 ? 11.598 3.872 -10.787 1.00 95.88 87 ARG A O 1
ATOM 670 N N . LEU A 1 88 ? 10.355 2.172 -11.580 1.00 95.19 88 LEU A N 1
ATOM 671 C CA . LEU A 1 88 ? 10.342 1.409 -10.332 1.00 95.19 88 LEU A CA 1
ATOM 672 C C . LEU A 1 88 ? 11.749 0.934 -9.942 1.00 95.19 88 LEU A C 1
ATOM 674 O O . LEU A 1 88 ? 12.158 1.115 -8.795 1.00 95.19 88 LEU A O 1
ATOM 678 N N . GLN A 1 89 ? 12.500 0.378 -10.896 1.00 95.12 89 GLN A N 1
ATOM 679 C CA . GLN A 1 89 ? 13.865 -0.101 -10.673 1.00 95.12 89 GLN A CA 1
ATOM 680 C C . GLN A 1 89 ? 14.826 1.024 -10.280 1.00 95.12 89 GLN A C 1
ATOM 682 O O . GLN A 1 89 ? 15.634 0.844 -9.377 1.00 95.12 89 GLN A O 1
ATOM 687 N N . ALA A 1 90 ? 14.727 2.190 -10.920 1.00 94.38 90 ALA A N 1
ATOM 688 C CA . ALA A 1 90 ? 15.551 3.352 -10.588 1.00 94.38 90 ALA A CA 1
ATOM 689 C C . ALA A 1 90 ? 15.194 3.956 -9.222 1.00 94.38 90 ALA A C 1
ATOM 691 O O . ALA A 1 90 ? 16.038 4.569 -8.567 1.00 94.38 90 ALA A O 1
ATOM 692 N N . MET A 1 91 ? 13.938 3.806 -8.791 1.00 91.75 91 MET A N 1
ATOM 693 C CA . MET A 1 91 ? 13.501 4.267 -7.484 1.00 91.75 91 MET A CA 1
ATOM 694 C C . MET A 1 91 ? 14.051 3.359 -6.378 1.00 91.75 91 MET A C 1
ATOM 696 O O . MET A 1 91 ? 14.628 3.860 -5.418 1.00 91.75 91 MET A O 1
ATOM 700 N N . LEU A 1 92 ? 13.856 2.048 -6.453 1.00 90.06 92 LEU A N 1
ATOM 701 C CA . LEU A 1 92 ? 14.153 1.153 -5.332 1.00 90.06 92 LEU A CA 1
ATOM 702 C C . LEU A 1 92 ? 15.649 0.833 -5.191 1.00 90.06 92 LEU A C 1
ATOM 704 O O . LEU A 1 92 ? 16.405 0.830 -6.157 1.00 90.06 92 LEU A O 1
ATOM 708 N N . SER A 1 93 ? 16.077 0.529 -3.9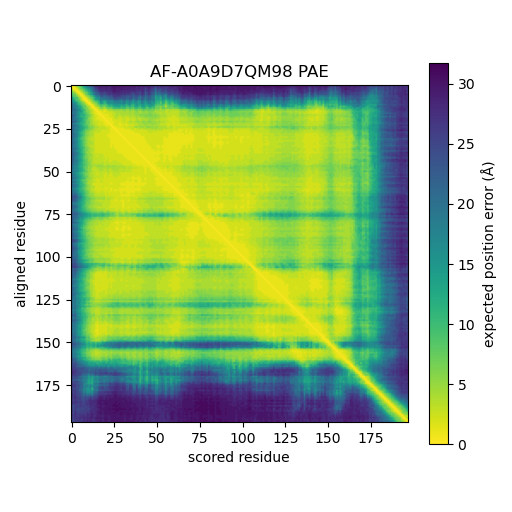61 1.00 89.88 93 SER A N 1
ATOM 709 C CA . SER A 1 93 ? 17.363 -0.144 -3.759 1.00 89.88 93 SER A CA 1
ATOM 710 C C . SER A 1 93 ? 17.303 -1.555 -4.358 1.00 89.88 93 SER A C 1
ATOM 712 O O . SER A 1 93 ? 16.217 -2.103 -4.526 1.00 89.88 93 SER A O 1
ATOM 714 N N . ALA A 1 94 ? 18.449 -2.175 -4.650 1.00 90.50 94 ALA A N 1
ATOM 715 C CA . ALA A 1 94 ? 18.460 -3.543 -5.179 1.00 90.50 94 ALA A CA 1
ATOM 716 C C . ALA A 1 94 ? 17.755 -4.541 -4.235 1.00 90.50 94 ALA A C 1
ATOM 718 O O . ALA A 1 94 ? 17.016 -5.408 -4.691 1.00 90.50 94 ALA A O 1
ATOM 719 N N . GLU A 1 95 ? 17.934 -4.379 -2.919 1.00 88.56 95 GLU A N 1
ATOM 720 C CA . GLU A 1 95 ? 17.268 -5.197 -1.898 1.00 88.56 95 GLU A CA 1
ATOM 721 C C . GLU A 1 95 ? 15.747 -4.976 -1.898 1.00 88.56 95 GLU A C 1
ATOM 723 O O . GLU A 1 95 ? 14.981 -5.939 -1.968 1.00 88.56 95 GLU A O 1
ATOM 728 N N . ASP A 1 96 ? 15.299 -3.715 -1.877 1.00 86.75 96 ASP A N 1
ATOM 729 C CA . ASP A 1 96 ? 13.868 -3.389 -1.897 1.00 86.75 96 ASP A CA 1
ATOM 730 C C . ASP A 1 96 ? 13.208 -3.816 -3.215 1.00 86.75 96 ASP A C 1
ATOM 732 O O . ASP A 1 96 ? 12.052 -4.238 -3.211 1.00 86.75 96 ASP A O 1
ATOM 736 N N . TYR A 1 97 ? 13.929 -3.728 -4.336 1.00 91.56 97 TYR A N 1
ATOM 737 C CA . TYR A 1 97 ? 13.450 -4.157 -5.646 1.00 91.56 97 TYR A CA 1
ATOM 738 C C . TYR A 1 97 ? 13.227 -5.669 -5.690 1.00 91.56 97 TYR A C 1
ATOM 740 O O . TYR A 1 97 ? 12.156 -6.107 -6.105 1.00 91.56 97 TYR A O 1
ATOM 748 N N . GLU A 1 98 ? 14.187 -6.473 -5.223 1.00 90.69 98 GLU A N 1
ATOM 749 C CA . GLU A 1 98 ? 14.025 -7.931 -5.176 1.00 90.69 98 GLU A CA 1
ATOM 750 C C . GLU A 1 98 ? 12.929 -8.360 -4.196 1.00 90.69 98 GLU A C 1
ATOM 752 O O . GLU A 1 98 ? 12.131 -9.240 -4.521 1.00 90.69 98 GLU A O 1
ATOM 757 N N . SER A 1 99 ? 12.829 -7.702 -3.037 1.00 86.62 99 SER A N 1
ATOM 758 C CA . SER A 1 99 ? 11.733 -7.923 -2.087 1.00 86.62 99 SER A CA 1
ATOM 759 C C . SER A 1 99 ? 10.367 -7.619 -2.721 1.00 86.62 99 SER A C 1
ATOM 761 O O . SER A 1 99 ? 9.459 -8.454 -2.714 1.00 86.62 99 SER A O 1
ATOM 763 N N . ALA A 1 100 ? 10.237 -6.458 -3.371 1.00 89.56 100 ALA A N 1
ATOM 764 C CA . ALA A 1 100 ? 9.023 -6.061 -4.075 1.00 89.56 100 ALA A CA 1
ATOM 765 C C . ALA A 1 100 ? 8.678 -7.031 -5.220 1.00 89.56 100 ALA A C 1
ATOM 767 O O . ALA A 1 100 ? 7.521 -7.433 -5.359 1.00 89.56 100 ALA A O 1
ATOM 768 N N . ARG A 1 101 ? 9.673 -7.476 -5.991 1.00 92.12 101 ARG A N 1
ATOM 769 C CA . ARG A 1 101 ? 9.497 -8.447 -7.079 1.00 92.12 101 ARG A CA 1
ATOM 770 C C . ARG A 1 101 ? 9.036 -9.810 -6.561 1.00 92.12 101 ARG A C 1
ATOM 772 O O . ARG A 1 101 ? 8.164 -10.428 -7.169 1.00 92.12 101 ARG A O 1
ATOM 779 N N . ALA A 1 102 ? 9.575 -10.270 -5.433 1.00 89.38 102 ALA A N 1
ATOM 780 C CA . ALA A 1 102 ? 9.156 -11.517 -4.793 1.00 89.38 102 ALA A CA 1
ATOM 781 C C . ALA A 1 102 ? 7.705 -11.457 -4.274 1.00 89.38 102 ALA A C 1
ATOM 783 O O . ALA A 1 102 ? 7.019 -12.480 -4.257 1.00 89.38 102 ALA A O 1
ATOM 784 N N . SER A 1 103 ? 7.221 -10.260 -3.916 1.00 87.00 103 SER A N 1
ATOM 785 C CA . SER A 1 103 ? 5.865 -10.032 -3.392 1.00 87.00 103 SER A CA 1
ATOM 786 C C . SER A 1 103 ? 4.744 -10.144 -4.440 1.00 87.00 103 SER A C 1
ATOM 788 O O . SER A 1 103 ? 3.573 -10.312 -4.092 1.00 87.00 103 SER A O 1
ATOM 790 N N . VAL A 1 104 ? 5.084 -10.102 -5.737 1.00 89.25 104 VAL A N 1
ATOM 791 C CA . VAL A 1 104 ? 4.114 -10.074 -6.854 1.00 89.25 104 VAL A CA 1
ATOM 792 C C . VAL A 1 104 ? 3.125 -11.241 -6.813 1.00 89.25 104 VAL A C 1
ATOM 794 O O . VAL A 1 104 ? 1.960 -11.080 -7.177 1.00 89.25 104 VAL A O 1
ATOM 797 N N . ASN A 1 105 ? 3.561 -12.412 -6.350 1.00 85.56 105 ASN A N 1
ATOM 798 C CA . ASN A 1 105 ? 2.731 -13.615 -6.358 1.00 85.56 105 ASN A CA 1
ATOM 799 C C . ASN A 1 105 ? 1.974 -13.858 -5.044 1.00 85.56 105 ASN A C 1
ATOM 801 O O . ASN A 1 105 ? 1.060 -14.679 -5.032 1.00 85.56 105 ASN A O 1
ATOM 805 N N . ASN A 1 106 ? 2.342 -13.200 -3.939 1.00 77.00 106 ASN A N 1
ATOM 806 C CA . ASN A 1 106 ? 1.861 -13.577 -2.603 1.00 77.00 106 ASN A CA 1
ATOM 807 C C . ASN A 1 106 ? 1.376 -12.411 -1.720 1.00 77.00 106 ASN A C 1
ATOM 809 O O . ASN A 1 106 ? 0.696 -12.677 -0.732 1.00 77.00 106 ASN A O 1
ATOM 813 N N . SER A 1 107 ? 1.614 -11.148 -2.082 1.00 76.19 107 SER A N 1
ATOM 814 C CA . SER A 1 107 ? 1.192 -9.986 -1.283 1.00 76.19 107 SER A CA 1
ATOM 815 C C . SER A 1 107 ? -0.036 -9.299 -1.877 1.00 76.19 107 SER A C 1
ATOM 817 O O . SER A 1 107 ? 0.060 -8.237 -2.494 1.00 76.19 107 SER A O 1
ATOM 819 N N . HIS A 1 108 ? -1.204 -9.912 -1.679 1.00 80.69 108 HIS A N 1
ATOM 820 C CA . HIS A 1 108 ? -2.495 -9.336 -2.059 1.00 80.69 108 HIS A CA 1
ATOM 821 C C . HIS A 1 108 ? -3.172 -8.712 -0.842 1.00 80.69 108 HIS A C 1
ATOM 823 O O . HIS A 1 108 ? -3.419 -9.388 0.157 1.00 80.69 108 HIS A O 1
ATOM 829 N N . TYR A 1 109 ? -3.495 -7.426 -0.939 1.00 84.25 109 TYR A N 1
ATOM 830 C CA . TYR A 1 109 ? -4.270 -6.747 0.091 1.00 84.25 109 TYR A CA 1
ATOM 831 C C . TYR A 1 109 ? -5.734 -7.177 0.031 1.00 84.25 109 TYR A C 1
ATOM 833 O O . TYR A 1 109 ? -6.295 -7.402 -1.042 1.00 84.25 109 TYR A O 1
ATOM 841 N N . THR A 1 110 ? -6.353 -7.288 1.207 1.00 88.75 110 THR A N 1
ATOM 842 C CA . THR A 1 110 ? -7.792 -7.536 1.297 1.00 88.75 110 THR A CA 1
ATOM 843 C C . THR A 1 110 ? -8.526 -6.284 0.838 1.00 88.75 110 THR A C 1
ATOM 845 O O . THR A 1 110 ? -8.290 -5.198 1.360 1.00 88.75 110 THR A O 1
ATOM 848 N N . GLU A 1 111 ? -9.420 -6.433 -0.134 1.00 89.12 111 GLU A N 1
ATOM 849 C CA . GLU A 1 111 ? -10.232 -5.326 -0.631 1.00 89.12 111 GLU A CA 1
ATOM 850 C C . GLU A 1 111 ? -11.038 -4.680 0.510 1.00 89.12 111 GLU A C 1
ATOM 852 O O . GLU A 1 111 ? -11.652 -5.377 1.322 1.00 89.12 111 GLU A O 1
ATOM 857 N N . VAL A 1 112 ? -11.078 -3.343 0.567 1.00 90.38 112 VAL A N 1
ATOM 858 C CA . VAL A 1 112 ? -11.654 -2.603 1.712 1.00 90.38 112 VAL A CA 1
ATOM 859 C C . VAL A 1 112 ? -13.109 -2.973 1.978 1.00 90.38 112 VAL A C 1
ATOM 861 O O . VAL A 1 112 ? -13.512 -3.088 3.129 1.00 90.38 112 VAL A O 1
ATOM 864 N N . HIS A 1 113 ? -13.893 -3.265 0.941 1.00 90.25 113 HIS A N 1
ATOM 865 C CA . HIS A 1 113 ? -15.275 -3.706 1.125 1.00 90.25 113 HIS A CA 1
ATOM 866 C C . HIS A 1 113 ? -15.407 -5.043 1.869 1.00 90.25 113 HIS A C 1
ATOM 868 O O . HIS A 1 113 ? -16.397 -5.270 2.564 1.00 90.25 113 HIS A O 1
ATOM 874 N N . VAL A 1 114 ? -14.423 -5.935 1.725 1.00 94.19 114 VAL A N 1
ATOM 875 C CA . VAL A 1 114 ? -14.367 -7.199 2.467 1.00 94.19 114 VAL A CA 1
ATOM 876 C C . VAL A 1 114 ? -14.011 -6.912 3.923 1.00 94.19 114 VAL A C 1
ATOM 878 O O . VAL A 1 114 ? -14.645 -7.458 4.821 1.00 94.19 114 VAL A O 1
ATOM 881 N N . ILE A 1 115 ? -13.062 -6.004 4.166 1.00 93.62 115 ILE A N 1
ATOM 882 C CA . ILE A 1 115 ? -12.694 -5.547 5.514 1.00 93.62 115 ILE A CA 1
ATOM 883 C C . ILE A 1 115 ? -13.903 -4.926 6.232 1.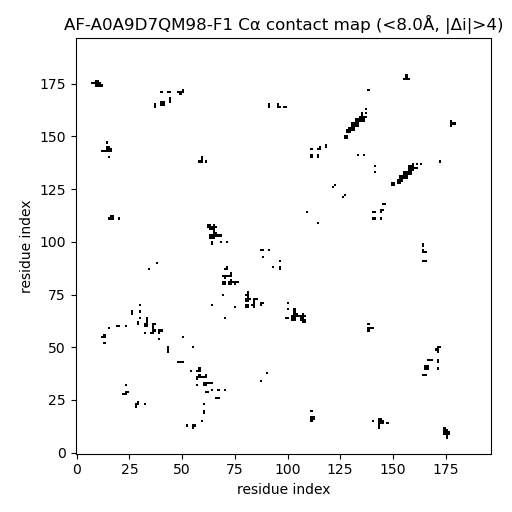00 93.62 115 ILE A C 1
ATOM 885 O O . ILE A 1 115 ? -14.195 -5.279 7.374 1.00 93.62 115 ILE A O 1
ATOM 889 N N . GLU A 1 116 ? -14.646 -4.047 5.554 1.00 92.00 116 GLU A N 1
ATOM 890 C CA . GLU A 1 116 ? -15.889 -3.452 6.062 1.00 92.00 116 GLU A CA 1
ATOM 891 C C . GLU A 1 116 ? -16.911 -4.540 6.438 1.00 92.00 116 GLU A C 1
ATOM 893 O O . GLU A 1 116 ? -17.497 -4.500 7.521 1.00 92.00 116 GLU A O 1
ATOM 898 N N . ALA A 1 117 ? -17.099 -5.553 5.584 1.00 94.88 117 ALA A N 1
ATOM 899 C CA . ALA A 1 117 ? -18.007 -6.667 5.859 1.00 94.88 117 ALA A CA 1
ATOM 900 C C . ALA A 1 117 ? -17.560 -7.521 7.061 1.00 94.88 117 ALA A C 1
ATOM 902 O O . ALA A 1 117 ? -18.406 -7.983 7.836 1.00 94.88 117 ALA A O 1
ATOM 903 N N . ILE A 1 118 ? -16.248 -7.706 7.245 1.00 95.44 118 ILE A N 1
ATOM 904 C CA . ILE A 1 118 ? -15.673 -8.386 8.413 1.00 95.44 118 ILE A CA 1
ATOM 905 C C . ILE A 1 118 ? -15.972 -7.590 9.686 1.00 95.44 118 ILE A C 1
ATOM 907 O O . ILE A 1 118 ? -16.460 -8.174 10.654 1.00 95.44 118 ILE A O 1
ATOM 911 N N . TRP A 1 119 ? -15.767 -6.270 9.686 1.00 93.38 119 TRP A N 1
ATOM 912 C CA . TRP A 1 119 ? -16.112 -5.424 10.834 1.00 93.38 119 TRP A CA 1
ATOM 913 C C . TRP A 1 119 ? -17.591 -5.516 11.200 1.00 93.38 119 TRP A C 1
ATOM 915 O O . TRP A 1 119 ? -17.919 -5.734 12.365 1.00 93.38 119 TRP A O 1
ATOM 925 N N . GLN A 1 120 ? -18.477 -5.462 10.206 1.00 93.44 120 GLN A N 1
ATOM 926 C CA . GLN A 1 120 ? -19.910 -5.641 10.439 1.00 93.44 120 GLN A CA 1
ATOM 927 C C . GLN A 1 120 ? -20.236 -7.020 11.033 1.00 93.44 120 GLN A C 1
ATOM 929 O O . GLN A 1 120 ? -21.141 -7.150 11.855 1.00 93.44 120 GLN A O 1
ATOM 934 N N . ALA A 1 121 ? -19.533 -8.080 10.621 1.00 96.06 121 ALA A N 1
ATOM 935 C CA . ALA A 1 121 ? -19.714 -9.409 11.202 1.00 96.06 121 ALA A CA 1
ATOM 936 C C . ALA A 1 121 ? -19.249 -9.460 12.664 1.00 96.06 121 ALA A C 1
ATOM 938 O O . ALA A 1 121 ? -19.965 -9.992 13.511 1.00 96.06 121 ALA A O 1
ATOM 939 N N . VAL A 1 122 ? -18.097 -8.860 12.967 1.00 93.44 122 VAL A N 1
ATOM 940 C CA . VAL A 1 122 ? -17.549 -8.745 14.327 1.00 93.44 122 VAL A CA 1
ATOM 941 C C . VAL A 1 122 ? -18.522 -8.010 15.258 1.00 93.44 122 VAL A C 1
ATOM 943 O O . VAL A 1 122 ? -18.761 -8.464 16.378 1.00 93.44 122 VAL A O 1
ATOM 946 N N . GLU A 1 123 ? -19.154 -6.935 14.785 1.00 91.38 123 GLU A N 1
ATOM 947 C CA . GLU A 1 123 ? -20.205 -6.223 15.527 1.00 91.38 123 GLU A CA 1
ATOM 948 C C . GLU A 1 123 ? -21.436 -7.101 15.770 1.00 91.38 123 GLU A C 1
ATOM 950 O O . GLU A 1 123 ? -21.937 -7.170 16.893 1.00 91.38 123 GLU A O 1
ATOM 955 N N . ARG A 1 124 ? -21.891 -7.844 14.751 1.00 94.06 124 A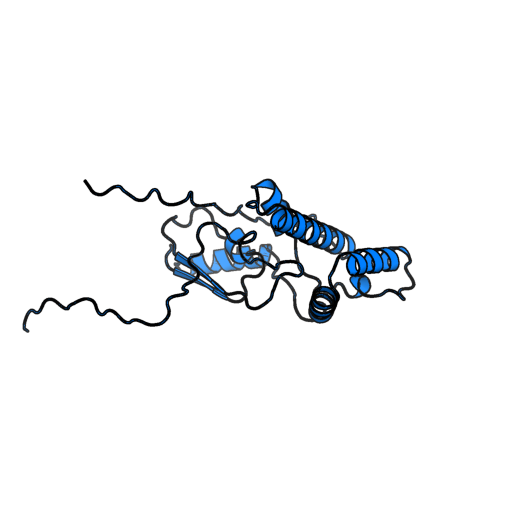RG A N 1
ATOM 956 C CA . ARG A 1 124 ? -23.009 -8.797 14.886 1.00 94.06 124 ARG A CA 1
ATOM 957 C C . ARG A 1 124 ? -22.716 -9.934 15.865 1.00 94.06 124 ARG A C 1
ATOM 959 O O . ARG A 1 124 ? -23.649 -10.474 16.452 1.00 94.06 124 ARG A O 1
ATOM 966 N N . PHE A 1 125 ? -21.448 -10.278 16.076 1.00 94.75 125 PHE A N 1
ATOM 967 C CA . PHE A 1 125 ? -21.028 -11.227 17.111 1.00 94.75 125 PHE A CA 1
ATOM 968 C C . PHE A 1 125 ? -20.962 -10.617 18.520 1.00 94.75 125 PHE A C 1
ATOM 970 O O . PHE A 1 125 ? -20.613 -11.314 19.471 1.00 94.75 125 PHE A O 1
ATOM 977 N N . GLY A 1 126 ? -21.330 -9.344 18.679 1.00 92.19 126 GLY A N 1
ATOM 978 C CA . GLY A 1 126 ? -21.433 -8.673 19.973 1.00 92.19 126 GLY A CA 1
ATOM 979 C C . GLY A 1 126 ? -20.157 -7.961 20.414 1.00 92.19 126 GLY A C 1
ATOM 980 O O . GLY A 1 126 ? -20.049 -7.577 21.580 1.00 92.19 126 GLY A O 1
ATOM 981 N N . PHE A 1 127 ? -19.180 -7.764 19.521 1.00 90.25 127 PHE A N 1
ATOM 982 C CA . PHE A 1 127 ? -18.005 -6.966 19.854 1.00 90.25 127 PHE A CA 1
ATOM 983 C C . PHE A 1 127 ? -18.378 -5.486 19.969 1.00 90.25 127 PHE A C 1
ATOM 985 O O . PHE A 1 127 ? -18.678 -4.822 18.981 1.00 90.25 127 PHE A O 1
ATOM 992 N N . THR A 1 128 ? -18.306 -4.951 21.184 1.00 85.94 128 THR A N 1
ATOM 993 C CA . THR A 1 128 ? -18.611 -3.544 21.479 1.00 85.94 128 THR A CA 1
ATOM 994 C C . THR A 1 128 ? -17.366 -2.724 21.813 1.00 85.94 128 THR A C 1
ATOM 996 O O . THR A 1 128 ? -17.465 -1.526 22.046 1.00 85.94 128 THR A O 1
ATOM 999 N N . GLY A 1 129 ? -16.169 -3.320 21.805 1.00 83.62 129 GLY A N 1
ATOM 1000 C CA . GLY A 1 129 ? -14.910 -2.665 22.166 1.00 83.62 129 GLY A CA 1
ATOM 1001 C C . GLY A 1 129 ? -13.969 -3.577 22.953 1.00 83.62 129 GLY A C 1
ATOM 1002 O O . GLY A 1 129 ? -14.335 -4.680 23.347 1.00 83.62 129 GLY A O 1
ATOM 1003 N N . GLY A 1 130 ? -12.731 -3.124 23.170 1.00 85.44 130 GLY A N 1
ATOM 1004 C CA . GLY A 1 130 ? -11.719 -3.878 23.912 1.00 85.44 130 GLY A CA 1
ATOM 1005 C C . GLY A 1 130 ? -10.371 -3.963 23.198 1.00 85.44 130 GLY A C 1
ATOM 1006 O O . GLY A 1 130 ? -9.874 -2.979 22.646 1.00 85.44 130 GLY A O 1
ATOM 1007 N N . ARG A 1 131 ? -9.741 -5.139 23.269 1.00 87.94 131 ARG A N 1
ATOM 1008 C CA . ARG A 1 131 ? -8.409 -5.392 22.704 1.00 87.94 131 ARG A CA 1
ATOM 1009 C C . ARG A 1 131 ? -8.535 -5.943 21.288 1.00 87.94 131 ARG A C 1
ATOM 1011 O O . ARG A 1 131 ? -9.242 -6.922 21.087 1.00 87.94 131 ARG A O 1
ATOM 1018 N N . ILE A 1 132 ? -7.812 -5.344 20.350 1.00 87.19 132 ILE A N 1
ATOM 1019 C CA . ILE A 1 132 ? -7.719 -5.785 18.956 1.00 87.19 132 ILE A CA 1
ATOM 1020 C C . ILE A 1 132 ? -6.270 -6.187 18.697 1.00 87.19 132 ILE A C 1
ATOM 1022 O O . ILE A 1 132 ? -5.347 -5.454 19.061 1.00 87.19 132 ILE A O 1
ATOM 1026 N N . LEU A 1 133 ? -6.073 -7.351 18.089 1.00 88.38 133 LEU A N 1
ATOM 1027 C CA . LEU A 1 133 ? -4.787 -7.797 17.569 1.00 88.38 133 LEU A CA 1
ATOM 1028 C C . LEU A 1 133 ? -4.927 -7.944 16.059 1.00 88.38 133 LEU A C 1
ATOM 1030 O O . LEU A 1 133 ? -5.761 -8.723 15.616 1.00 88.38 133 LEU A O 1
ATOM 1034 N N . GLU A 1 134 ? -4.091 -7.231 15.317 1.00 85.25 134 GLU A N 1
ATOM 1035 C CA . GLU A 1 134 ? -4.003 -7.329 13.865 1.00 85.25 134 GLU A CA 1
ATOM 1036 C C . GLU A 1 134 ? -2.604 -7.834 13.470 1.00 85.25 134 GLU A C 1
ATOM 1038 O O . GLU A 1 134 ? -1.626 -7.073 13.516 1.00 85.25 134 GLU A O 1
ATOM 1043 N N . PRO A 1 135 ? -2.461 -9.137 13.182 1.00 85.62 135 PRO A N 1
ATOM 1044 C CA . PRO A 1 135 ? -1.237 -9.689 12.619 1.00 85.62 135 PRO A CA 1
ATOM 1045 C C . PRO A 1 135 ? -1.150 -9.363 11.121 1.00 85.62 135 PRO A C 1
ATOM 1047 O O . PRO A 1 135 ? -2.165 -9.369 10.443 1.00 85.62 135 PRO A O 1
ATOM 1050 N N . ALA A 1 136 ? 0.057 -9.141 10.602 1.00 81.38 136 ALA A N 1
ATOM 1051 C CA . ALA A 1 136 ? 0.291 -8.740 9.210 1.00 81.38 136 ALA A CA 1
ATOM 1052 C C . ALA A 1 136 ? -0.463 -7.451 8.823 1.00 81.38 136 ALA A C 1
ATOM 1054 O O . ALA A 1 136 ? -1.147 -7.369 7.805 1.00 81.38 136 ALA A O 1
ATOM 1055 N N . ALA A 1 137 ? -0.347 -6.434 9.679 1.00 79.38 137 ALA A N 1
ATOM 1056 C CA . ALA A 1 137 ? -1.092 -5.187 9.560 1.00 79.38 137 ALA A CA 1
ATOM 1057 C C . ALA A 1 137 ? -0.845 -4.402 8.261 1.00 79.38 137 ALA A C 1
ATOM 1059 O O . ALA A 1 137 ? -1.649 -3.530 7.918 1.00 79.38 137 ALA A O 1
ATOM 1060 N N . GLY A 1 138 ? 0.269 -4.651 7.572 1.00 81.38 138 GLY A N 1
ATOM 1061 C CA . GLY A 1 138 ? 0.713 -3.923 6.392 1.00 81.38 138 GLY A CA 1
ATOM 1062 C C . GLY A 1 138 ? 0.700 -2.415 6.634 1.00 81.38 138 GLY A C 1
ATOM 1063 O O . GLY A 1 138 ? 1.239 -1.911 7.622 1.00 81.38 138 GLY A O 1
ATOM 1064 N N . ILE A 1 139 ? 0.024 -1.686 5.745 1.00 79.44 139 ILE A N 1
ATOM 1065 C CA . ILE A 1 139 ? -0.214 -0.238 5.874 1.00 79.44 139 ILE A CA 1
ATOM 1066 C C . ILE A 1 139 ? -1.430 0.137 6.744 1.00 79.44 139 ILE A C 1
ATOM 1068 O O . ILE A 1 139 ? -1.746 1.317 6.898 1.00 79.44 139 ILE A O 1
ATOM 1072 N N . GLY A 1 140 ? -2.115 -0.849 7.330 1.00 83.56 140 GLY A N 1
ATOM 1073 C CA . GLY A 1 140 ? -3.161 -0.641 8.328 1.00 83.56 140 GLY A CA 1
ATOM 1074 C C . GLY A 1 140 ? -4.587 -0.534 7.789 1.00 83.56 140 GLY A C 1
ATOM 1075 O O . GLY A 1 140 ? -5.418 0.070 8.462 1.00 83.56 140 GLY A O 1
ATOM 1076 N N . HIS A 1 141 ? -4.907 -1.114 6.624 1.00 87.81 141 HIS A N 1
ATOM 1077 C CA . HIS A 1 141 ? -6.266 -1.073 6.048 1.00 87.81 141 HIS A CA 1
ATOM 1078 C C . HIS A 1 141 ? -7.348 -1.613 6.991 1.00 87.81 141 HIS A C 1
ATOM 1080 O O . HIS A 1 141 ? -8.377 -0.962 7.156 1.00 87.81 141 HIS A O 1
ATOM 1086 N N . PHE A 1 142 ? -7.099 -2.738 7.674 1.00 89.12 142 PHE A N 1
ATOM 1087 C CA . PHE A 1 142 ? -8.039 -3.304 8.655 1.00 89.12 142 PHE A CA 1
ATOM 1088 C C . PHE A 1 142 ? -8.395 -2.321 9.766 1.00 89.12 142 PHE A C 1
ATOM 1090 O O . PHE A 1 142 ? -9.546 -2.222 10.182 1.00 89.12 142 PHE A O 1
ATOM 1097 N N . ILE A 1 143 ? -7.409 -1.557 10.223 1.00 86.44 143 ILE A N 1
ATOM 1098 C CA . ILE A 1 143 ? -7.576 -0.603 11.315 1.00 86.44 143 ILE A CA 1
ATOM 1099 C C . ILE A 1 143 ? -8.155 0.717 10.805 1.00 86.44 143 ILE A C 1
ATOM 1101 O O . ILE A 1 143 ? -8.987 1.314 11.484 1.00 86.44 143 ILE A O 1
ATOM 1105 N N . GLY A 1 144 ? -7.768 1.148 9.602 1.00 86.00 144 GLY A N 1
ATOM 1106 C CA . GLY A 1 144 ? -8.328 2.323 8.937 1.00 86.00 144 GLY A CA 1
ATOM 1107 C C . GLY A 1 144 ? -9.819 2.173 8.635 1.00 86.00 144 GLY A C 1
ATOM 1108 O O . GLY A 1 144 ? -10.571 3.126 8.816 1.00 86.00 144 GLY A O 1
ATOM 1109 N N . ALA A 1 145 ? -10.265 0.975 8.250 1.00 89.75 145 ALA A N 1
ATOM 1110 C CA . ALA A 1 145 ? -11.669 0.687 7.947 1.00 89.75 145 ALA A CA 1
ATOM 1111 C C . ALA A 1 145 ? -12.521 0.336 9.184 1.00 89.75 145 ALA A C 1
ATOM 1113 O O . ALA A 1 145 ? -13.683 -0.050 9.050 1.00 89.75 145 ALA A O 1
ATOM 1114 N N . MET A 1 146 ? -11.969 0.458 10.397 1.00 87.62 146 MET A N 1
ATOM 1115 C CA . MET A 1 146 ? -12.714 0.200 11.628 1.00 87.62 146 MET A CA 1
ATOM 1116 C C . MET A 1 146 ? -13.879 1.203 11.791 1.00 87.62 146 MET A C 1
ATOM 1118 O O . MET A 1 146 ? -13.679 2.410 11.616 1.00 87.62 146 MET A O 1
ATOM 1122 N N . PRO A 1 147 ? -15.089 0.751 12.180 1.00 86.81 147 PRO A N 1
ATOM 1123 C CA . PRO A 1 147 ? -16.231 1.633 12.408 1.00 86.81 147 PRO A CA 1
ATOM 1124 C C . PRO A 1 147 ? -15.945 2.724 13.453 1.00 86.81 147 PRO A C 1
ATOM 1126 O O . PRO A 1 147 ? -15.353 2.466 14.500 1.00 86.81 147 PRO A O 1
ATOM 1129 N N . ARG A 1 148 ? -16.405 3.961 13.202 1.00 80.56 148 ARG A N 1
ATOM 1130 C CA . ARG A 1 148 ? -16.151 5.109 14.101 1.00 80.56 148 ARG A CA 1
ATOM 1131 C C . ARG A 1 148 ? -16.952 5.099 15.400 1.00 80.56 148 ARG A C 1
ATOM 1133 O O . ARG A 1 148 ? -16.485 5.625 16.400 1.00 80.56 148 ARG A O 1
ATOM 1140 N N . HIS A 1 149 ? -18.175 4.571 15.369 1.00 80.81 149 HIS A N 1
ATOM 1141 C CA . HIS A 1 149 ? -19.094 4.591 16.520 1.00 80.81 149 HIS A CA 1
ATOM 1142 C C . HIS A 1 149 ? -18.654 3.642 17.641 1.00 80.81 149 HIS A C 1
ATOM 1144 O O . HIS A 1 149 ? -19.089 3.714 18.787 1.00 80.81 149 HIS A O 1
ATOM 1150 N N . LEU A 1 150 ? -17.777 2.727 17.275 1.00 76.75 150 LEU A N 1
ATOM 1151 C CA . LEU A 1 150 ? -17.136 1.771 18.125 1.00 76.75 150 LEU A CA 1
ATOM 1152 C C . LEU A 1 150 ? -16.282 2.614 19.152 1.00 76.75 150 LEU A C 1
ATOM 1154 O O . LEU A 1 150 ? -15.456 3.415 18.719 1.00 76.75 150 LEU A O 1
ATOM 1158 N N . PRO A 1 151 ? -16.398 2.417 20.489 1.00 62.66 151 PRO A N 1
ATOM 1159 C CA . PRO A 1 151 ? -15.800 3.274 21.534 1.00 62.66 151 PRO A CA 1
ATOM 1160 C C . PRO A 1 151 ? -14.282 3.516 21.477 1.00 62.66 151 PRO A C 1
ATOM 1162 O O . PRO A 1 151 ? -13.496 2.624 21.171 1.00 62.66 151 PRO A O 1
ATOM 1165 N N . GLU A 1 152 ? -13.863 4.713 21.904 1.00 59.69 152 GLU A N 1
ATOM 1166 C CA . GLU A 1 152 ? -12.464 5.183 21.901 1.00 59.69 152 GLU A CA 1
ATOM 1167 C C . GLU A 1 152 ? -11.524 4.408 22.846 1.00 59.69 152 GLU A C 1
ATOM 1169 O O . GLU A 1 152 ? -10.307 4.391 22.649 1.00 59.69 152 GLU A O 1
ATOM 1174 N N . HIS A 1 153 ? -12.061 3.740 23.873 1.00 56.41 153 HIS A N 1
ATOM 1175 C CA . HIS A 1 153 ? -11.284 2.957 24.840 1.00 56.41 153 HIS A CA 1
ATOM 1176 C C . HIS A 1 153 ? -10.910 1.576 24.287 1.00 56.41 153 HIS A C 1
ATOM 1178 O O . HIS A 1 153 ? -11.373 0.537 24.762 1.00 56.41 153 HIS A O 1
ATOM 1184 N N . ARG A 1 154 ? -10.038 1.567 23.278 1.00 70.69 154 ARG A N 1
ATOM 1185 C CA . ARG A 1 154 ? -9.474 0.349 22.691 1.00 70.69 154 ARG A CA 1
ATOM 1186 C C . ARG A 1 154 ? -7.971 0.295 22.804 1.00 70.69 154 ARG A C 1
ATOM 1188 O O . ARG A 1 154 ? -7.281 1.308 22.747 1.00 70.69 154 ARG A O 1
ATOM 1195 N N . SER A 1 155 ? -7.468 -0.927 22.902 1.00 78.44 155 SER A N 1
ATOM 1196 C CA . SER A 1 155 ? -6.046 -1.211 22.751 1.00 78.44 155 SER A CA 1
ATOM 1197 C C . SER A 1 155 ? -5.861 -2.010 21.472 1.00 78.44 155 SER A C 1
ATOM 1199 O O . SER A 1 155 ? -6.285 -3.161 21.400 1.00 78.44 155 SER A O 1
ATOM 1201 N N . ILE A 1 156 ? -5.253 -1.386 20.467 1.00 80.94 156 ILE A N 1
ATOM 1202 C CA . ILE A 1 156 ? -4.944 -2.029 19.192 1.00 80.94 156 ILE A CA 1
ATOM 1203 C C . ILE A 1 156 ? -3.467 -2.410 19.204 1.00 80.94 156 ILE A C 1
ATOM 1205 O O . ILE A 1 156 ? -2.599 -1.585 19.485 1.00 80.94 156 ILE A O 1
ATOM 1209 N N . THR A 1 157 ? -3.184 -3.676 18.931 1.00 82.88 157 THR A N 1
ATOM 1210 C CA . THR A 1 157 ? -1.833 -4.200 18.737 1.00 82.88 157 THR A CA 1
ATOM 1211 C C . THR A 1 157 ? -1.712 -4.636 17.289 1.00 82.88 157 THR A C 1
ATOM 1213 O O . THR A 1 157 ? -2.448 -5.519 16.869 1.00 82.88 157 THR A O 1
ATOM 1216 N N . THR A 1 158 ? -0.792 -4.044 16.537 1.00 80.25 158 THR A N 1
ATOM 1217 C CA . THR A 1 158 ? -0.427 -4.527 15.202 1.00 80.25 158 THR A CA 1
ATOM 1218 C C . THR A 1 158 ? 0.939 -5.176 15.229 1.00 80.25 158 THR A C 1
ATOM 1220 O O . THR A 1 158 ? 1.841 -4.746 15.958 1.00 80.25 158 THR A O 1
ATOM 1223 N N . VAL A 1 159 ? 1.090 -6.220 14.426 1.00 79.81 159 VAL A N 1
ATOM 1224 C CA . VAL A 1 159 ? 2.370 -6.880 14.187 1.00 79.81 159 VAL A CA 1
ATOM 1225 C C . VAL A 1 159 ? 2.565 -6.941 12.684 1.00 79.81 159 VAL A C 1
ATOM 1227 O O . VAL A 1 159 ? 1.680 -7.407 11.984 1.00 79.81 159 VAL A O 1
ATOM 1230 N N . GLU A 1 160 ? 3.713 -6.482 12.202 1.00 79.75 160 GLU A N 1
ATOM 1231 C CA . GLU A 1 160 ? 4.086 -6.572 10.793 1.00 79.75 160 GLU A CA 1
ATOM 1232 C C . GLU A 1 160 ? 5.498 -7.144 10.696 1.00 79.75 160 GLU A C 1
ATOM 1234 O O . GLU A 1 160 ? 6.390 -6.726 11.452 1.00 79.75 160 GLU A O 1
ATOM 1239 N N . ILE A 1 161 ? 5.664 -8.137 9.823 1.00 71.62 161 ILE A N 1
ATOM 1240 C CA . ILE A 1 161 ? 6.944 -8.806 9.587 1.00 71.62 161 ILE A CA 1
ATOM 1241 C C . ILE A 1 161 ? 7.674 -8.171 8.407 1.00 71.62 161 ILE A C 1
ATOM 1243 O O . ILE A 1 161 ? 8.900 -8.033 8.465 1.00 71.62 161 ILE A O 1
ATOM 1247 N N . ASP A 1 162 ? 6.927 -7.722 7.399 1.00 65.38 162 ASP A N 1
ATOM 1248 C CA . ASP A 1 162 ? 7.485 -7.207 6.166 1.00 65.38 162 ASP A CA 1
ATOM 1249 C C . ASP A 1 162 ? 7.890 -5.744 6.314 1.00 65.38 162 ASP A C 1
ATOM 1251 O O . ASP A 1 162 ? 7.214 -4.892 6.902 1.00 65.38 162 ASP A O 1
ATOM 1255 N N . ARG A 1 163 ? 9.056 -5.434 5.757 1.00 61.62 163 ARG A N 1
ATOM 1256 C CA . ARG A 1 163 ? 9.506 -4.058 5.618 1.00 61.62 163 ARG A CA 1
ATOM 1257 C C . ARG A 1 163 ? 8.815 -3.490 4.388 1.00 61.62 163 ARG A C 1
ATOM 1259 O O . ARG A 1 163 ? 8.984 -4.012 3.291 1.00 61.62 163 ARG A O 1
ATOM 1266 N N . PHE A 1 164 ? 8.054 -2.415 4.563 1.00 62.78 164 PHE A N 1
ATOM 1267 C CA . PHE A 1 164 ? 7.540 -1.665 3.424 1.00 62.78 164 PHE A CA 1
ATOM 1268 C C . PHE A 1 164 ? 8.729 -1.240 2.541 1.00 62.78 164 PHE A C 1
ATOM 1270 O O . PHE A 1 164 ? 9.685 -0.686 3.095 1.00 62.78 164 PHE A O 1
ATOM 1277 N N . PRO A 1 165 ? 8.720 -1.495 1.220 1.00 50.94 165 PRO A N 1
ATOM 1278 C CA . PRO A 1 165 ? 9.844 -1.151 0.356 1.00 50.94 165 PRO A CA 1
ATOM 1279 C C . PRO A 1 165 ? 10.032 0.366 0.400 1.00 50.94 165 PRO A C 1
ATOM 1281 O O . PRO A 1 165 ? 9.124 1.095 0.002 1.00 50.94 165 PRO A O 1
ATOM 1284 N N . ALA A 1 166 ? 11.179 0.796 0.942 1.00 41.47 166 ALA A N 1
ATOM 1285 C CA . ALA A 1 166 ? 11.595 2.152 1.349 1.00 41.47 166 ALA A CA 1
ATOM 1286 C C . ALA A 1 166 ? 11.769 2.397 2.857 1.00 41.47 166 ALA A C 1
ATOM 1288 O O . ALA A 1 166 ? 12.526 3.295 3.206 1.00 41.47 166 ALA A O 1
ATOM 1289 N N . ALA A 1 167 ? 11.123 1.648 3.754 1.00 48.00 167 ALA A N 1
ATOM 1290 C CA . ALA A 1 167 ? 11.037 2.029 5.164 1.00 48.00 167 ALA A CA 1
ATOM 1291 C C . ALA A 1 167 ? 12.276 1.616 5.968 1.00 48.00 167 ALA A C 1
ATOM 1293 O O . ALA A 1 167 ? 12.316 0.541 6.572 1.00 48.00 167 ALA A O 1
ATOM 1294 N N . SER A 1 168 ? 13.307 2.457 6.014 1.00 36.38 168 SER A N 1
ATOM 1295 C CA . SER A 1 168 ? 14.458 2.238 6.913 1.00 36.38 168 SER A CA 1
ATOM 1296 C C . SER A 1 168 ? 14.164 2.618 8.356 1.00 36.38 168 SER A C 1
ATOM 1298 O O . SER A 1 168 ? 14.877 2.200 9.270 1.00 36.38 168 SER A O 1
ATOM 1300 N N . SER A 1 169 ? 13.067 3.335 8.589 1.00 35.81 169 SER A N 1
ATOM 1301 C CA . SER A 1 169 ? 12.663 3.766 9.912 1.00 35.81 169 SER A CA 1
ATOM 1302 C C . SER A 1 169 ? 11.174 3.522 10.096 1.00 35.81 169 SER A C 1
ATOM 1304 O O . SER A 1 169 ? 10.323 4.227 9.570 1.00 35.81 169 SER A O 1
ATOM 1306 N N . ARG A 1 170 ? 10.832 2.546 10.945 1.00 45.28 170 ARG A N 1
ATOM 1307 C CA . ARG A 1 170 ? 9.448 2.162 11.296 1.00 45.28 170 ARG A CA 1
ATOM 1308 C C . ARG A 1 170 ? 8.591 3.313 11.862 1.00 45.28 170 ARG A C 1
ATOM 1310 O O . ARG A 1 170 ? 7.503 3.032 12.344 1.00 45.28 170 ARG A O 1
ATOM 1317 N N . ARG A 1 171 ? 9.081 4.555 11.937 1.00 43.28 171 ARG A N 1
ATOM 1318 C CA . ARG A 1 171 ? 8.485 5.683 12.665 1.00 43.28 171 ARG A CA 1
ATOM 1319 C C . ARG A 1 171 ? 7.386 6.402 11.877 1.00 43.28 171 ARG A C 1
ATOM 1321 O O . ARG A 1 171 ? 6.412 6.805 12.501 1.00 43.28 171 ARG A O 1
ATOM 1328 N N . SER A 1 172 ? 7.501 6.523 10.555 1.00 44.62 172 SER A N 1
ATOM 1329 C CA . SER A 1 172 ? 6.639 7.428 9.771 1.00 44.62 172 SER A CA 1
ATOM 1330 C C . SER A 1 172 ? 5.263 6.852 9.415 1.00 44.62 172 SER A C 1
ATOM 1332 O O . SER A 1 172 ? 4.295 7.599 9.333 1.00 44.62 172 SER A O 1
ATOM 1334 N N . MET A 1 173 ? 5.144 5.524 9.295 1.00 47.56 173 MET A N 1
ATOM 1335 C CA . MET A 1 173 ? 3.865 4.821 9.083 1.00 47.56 173 MET A CA 1
ATOM 1336 C C . MET A 1 173 ? 3.181 4.368 10.381 1.00 47.56 173 MET A C 1
ATOM 1338 O O . MET A 1 173 ? 2.150 3.706 10.340 1.00 47.56 173 MET A O 1
ATOM 1342 N N . ARG A 1 174 ? 3.729 4.706 11.555 1.00 47.03 174 ARG A N 1
ATOM 1343 C CA . ARG A 1 174 ? 3.084 4.407 12.839 1.00 47.03 174 ARG A CA 1
ATOM 1344 C C . ARG A 1 174 ? 2.080 5.508 13.171 1.00 47.03 174 ARG A C 1
ATOM 1346 O O . ARG A 1 174 ? 2.513 6.616 13.483 1.00 47.03 174 ARG A O 1
ATOM 1353 N N . PRO A 1 175 ? 0.767 5.226 13.242 1.00 39.56 175 PRO A N 1
ATOM 1354 C CA . PRO A 1 175 ? -0.126 6.047 14.048 1.00 39.56 175 PRO A CA 1
ATOM 1355 C C . PRO A 1 175 ? 0.476 6.296 15.442 1.00 39.56 175 PRO A C 1
ATOM 1357 O O . PRO A 1 175 ? 1.035 5.399 16.076 1.00 39.56 175 PRO A O 1
ATOM 1360 N N . VAL A 1 176 ? 0.395 7.519 15.955 1.00 36.53 176 VAL A N 1
ATOM 1361 C CA . VAL A 1 176 ? 0.795 7.846 17.336 1.00 36.53 176 VAL A CA 1
ATOM 1362 C C . VAL A 1 176 ? -0.291 7.321 18.275 1.00 36.53 176 VAL A C 1
ATOM 1364 O O . VAL A 1 176 ? -1.113 8.060 18.799 1.00 36.53 176 VAL A O 1
ATOM 1367 N N . ALA A 1 177 ? -0.332 5.994 18.376 1.00 32.03 177 ALA A N 1
ATOM 1368 C CA . ALA A 1 177 ? -1.005 5.157 19.360 1.00 32.03 177 ALA A CA 1
ATOM 1369 C C . ALA A 1 177 ? -0.612 3.670 19.163 1.00 32.03 177 ALA A C 1
ATOM 1371 O O . ALA A 1 177 ? -1.420 2.788 19.418 1.00 32.03 177 ALA A O 1
ATOM 1372 N N . TRP A 1 178 ? 0.617 3.352 18.724 1.00 39.78 178 TRP A N 1
ATOM 1373 C CA . TRP A 1 178 ? 1.131 1.972 18.771 1.00 39.78 178 TRP A CA 1
ATOM 1374 C C . TRP A 1 178 ? 2.176 1.843 19.856 1.00 39.78 178 TRP A C 1
ATOM 1376 O O . TRP A 1 178 ? 3.356 2.149 19.655 1.00 39.78 178 TRP A O 1
ATOM 1386 N N . THR A 1 179 ? 1.771 1.332 21.009 1.00 28.11 179 THR A N 1
ATOM 1387 C CA . THR A 1 179 ? 2.732 0.741 21.928 1.00 28.11 179 THR A CA 1
ATOM 1388 C C . THR A 1 179 ? 3.287 -0.523 21.273 1.00 28.11 179 THR A C 1
ATOM 1390 O O . THR A 1 179 ? 2.718 -1.606 21.355 1.00 28.11 179 THR A O 1
ATOM 1393 N N . CYS A 1 180 ? 4.441 -0.395 20.611 1.00 28.19 180 CYS A N 1
ATOM 1394 C CA . CYS A 1 180 ? 5.323 -1.537 20.417 1.00 28.19 180 CYS A CA 1
ATOM 1395 C C . CYS A 1 180 ? 5.672 -2.033 21.818 1.00 28.19 180 CYS A C 1
ATOM 1397 O O . CYS A 1 180 ? 6.379 -1.351 22.562 1.00 28.19 180 CYS A O 1
ATOM 1399 N N . GLY A 1 181 ? 5.132 -3.182 22.209 1.00 27.80 181 GLY A N 1
ATOM 1400 C CA . GLY A 1 181 ? 5.513 -3.853 23.437 1.00 27.80 181 GLY A CA 1
ATOM 1401 C C . GLY A 1 181 ? 6.943 -4.377 23.343 1.00 27.80 181 GLY A C 1
ATOM 1402 O O . GLY A 1 181 ? 7.153 -5.579 23.398 1.00 27.80 181 GLY A O 1
ATOM 1403 N N . SER A 1 182 ? 7.952 -3.506 23.272 1.00 31.02 182 SER A N 1
ATOM 1404 C CA . SER A 1 182 ? 9.311 -3.873 23.661 1.00 31.02 182 SER A CA 1
ATOM 1405 C C . SER A 1 182 ? 9.391 -3.887 25.189 1.00 31.02 182 SER A C 1
ATOM 1407 O O . SER A 1 182 ? 10.109 -3.098 25.803 1.00 31.02 182 SER A O 1
ATOM 1409 N N . ARG A 1 183 ? 8.636 -4.775 25.842 1.00 26.58 183 ARG A N 1
ATOM 1410 C CA . ARG A 1 183 ? 8.978 -5.187 27.204 1.00 26.58 183 ARG A CA 1
ATOM 1411 C C . ARG A 1 183 ? 9.737 -6.493 27.102 1.00 26.58 183 ARG A C 1
ATOM 1413 O O . ARG A 1 183 ? 9.154 -7.573 27.096 1.00 26.58 183 ARG A O 1
ATOM 1420 N N . ARG A 1 184 ? 11.071 -6.364 27.088 1.00 27.12 184 ARG A N 1
ATOM 1421 C CA . ARG A 1 184 ? 11.935 -7.381 27.690 1.00 27.12 184 ARG A CA 1
ATOM 1422 C C . ARG A 1 184 ? 11.295 -7.792 29.012 1.00 27.12 184 ARG A C 1
ATOM 1424 O O . ARG A 1 184 ? 10.898 -6.947 29.816 1.00 27.12 184 ARG A O 1
ATOM 1431 N N . SER A 1 185 ? 11.158 -9.096 29.175 1.00 32.81 185 SER A N 1
ATOM 1432 C CA . SER A 1 185 ? 10.652 -9.772 30.356 1.00 32.81 185 SER A CA 1
ATOM 1433 C C . SER A 1 185 ? 11.057 -9.079 31.660 1.00 32.81 185 SER A C 1
ATOM 1435 O O . SER A 1 185 ? 12.231 -9.061 32.022 1.00 32.81 185 SER A O 1
ATOM 1437 N N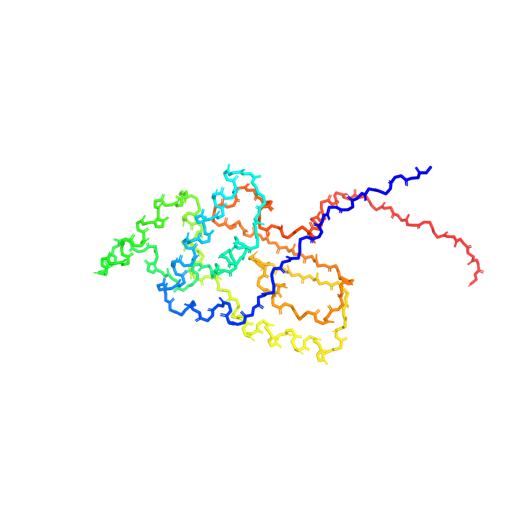 . ARG A 1 186 ? 10.070 -8.610 32.417 1.00 23.33 186 ARG A N 1
ATOM 1438 C CA . ARG A 1 186 ? 10.069 -8.707 33.879 1.00 23.33 186 ARG A CA 1
ATOM 1439 C C . ARG A 1 186 ? 8.617 -8.817 34.313 1.00 23.33 186 ARG A C 1
ATOM 1441 O O . ARG A 1 186 ? 7.870 -7.844 34.304 1.00 23.33 186 ARG A O 1
ATOM 1448 N N . ARG A 1 187 ? 8.215 -10.048 34.641 1.00 28.42 187 ARG A N 1
ATOM 1449 C CA . ARG A 1 187 ? 7.011 -10.310 35.430 1.00 28.42 187 ARG A CA 1
ATOM 1450 C C . ARG A 1 187 ? 7.142 -9.500 36.720 1.00 28.42 187 ARG A C 1
ATOM 1452 O O . ARG A 1 187 ? 8.018 -9.794 37.525 1.00 28.42 187 ARG A O 1
ATOM 1459 N N . GLN A 1 188 ? 6.284 -8.511 36.917 1.00 23.66 188 GLN A N 1
ATOM 1460 C CA . GLN A 1 188 ? 5.968 -8.019 38.251 1.00 23.66 188 GLN A CA 1
ATOM 1461 C C . GLN A 1 188 ? 4.532 -8.445 38.526 1.00 23.66 188 GLN A C 1
ATOM 1463 O O . GLN A 1 188 ? 3.599 -8.002 37.863 1.00 23.66 188 GLN A O 1
ATOM 1468 N N . ARG A 1 189 ? 4.396 -9.415 39.433 1.00 23.89 189 ARG A N 1
ATOM 1469 C CA . ARG A 1 189 ? 3.115 -9.802 40.022 1.00 23.89 189 ARG A CA 1
ATOM 1470 C C . ARG A 1 189 ? 2.616 -8.608 40.837 1.00 23.89 189 ARG A C 1
ATOM 1472 O O . ARG A 1 189 ? 3.404 -8.029 41.582 1.00 23.89 189 ARG A O 1
ATOM 1479 N N . CYS A 1 190 ? 1.337 -8.266 40.718 1.00 23.17 190 CYS A N 1
ATOM 1480 C CA . CYS A 1 190 ? 0.676 -7.443 41.728 1.00 23.17 190 CYS A CA 1
ATOM 1481 C C . CYS A 1 190 ? 0.613 -8.228 43.050 1.00 23.17 190 CYS A C 1
ATOM 1483 O O . CYS A 1 190 ? 0.386 -9.441 43.010 1.00 23.17 190 CYS A O 1
ATOM 1485 N N . PRO A 1 191 ? 0.822 -7.577 44.206 1.00 26.05 191 PRO A N 1
ATOM 1486 C CA . PRO A 1 191 ? 0.691 -8.226 45.499 1.00 26.05 191 PRO A CA 1
ATOM 1487 C C . PRO A 1 191 ? -0.788 -8.536 45.747 1.00 26.05 191 PRO A C 1
ATOM 1489 O O . PRO A 1 191 ? -1.633 -7.644 45.750 1.00 26.05 191 PRO A O 1
ATOM 1492 N N . THR A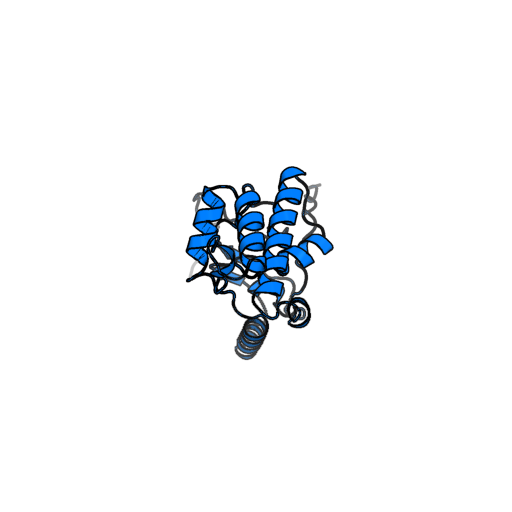 1 192 ? -1.103 -9.814 45.936 1.00 30.66 192 THR A N 1
ATOM 1493 C CA . THR A 1 192 ? -2.372 -10.243 46.520 1.00 30.66 192 THR A CA 1
ATOM 1494 C C . THR A 1 192 ? -2.391 -9.779 47.970 1.00 30.66 192 THR A C 1
ATOM 1496 O O . THR A 1 192 ? -1.670 -10.322 48.808 1.00 30.66 192 THR A O 1
ATOM 1499 N N . THR A 1 193 ? -3.191 -8.759 48.268 1.00 32.75 193 THR A N 1
ATOM 1500 C CA . THR A 1 193 ? -3.655 -8.501 49.631 1.00 32.75 193 THR A CA 1
ATOM 1501 C C . THR A 1 193 ? -4.413 -9.737 50.095 1.00 32.75 193 THR A C 1
ATOM 1503 O O . THR A 1 193 ? -5.391 -10.141 49.468 1.00 32.75 193 THR A O 1
ATOM 1506 N N . GLY A 1 194 ? -3.900 -10.379 51.141 1.00 26.56 194 GLY A N 1
ATOM 1507 C CA . GLY A 1 194 ? -4.518 -11.555 51.728 1.00 26.56 194 GLY A CA 1
ATOM 1508 C C . GLY A 1 194 ? -5.894 -11.240 52.300 1.00 26.56 194 GLY A C 1
ATOM 1509 O O . GLY A 1 194 ? -6.115 -10.166 52.853 1.00 26.56 194 GLY A O 1
ATOM 1510 N N . SER A 1 195 ? -6.797 -12.204 52.192 1.00 29.14 195 SER A N 1
ATOM 1511 C CA . SER A 1 195 ? -7.842 -12.469 53.177 1.00 29.14 195 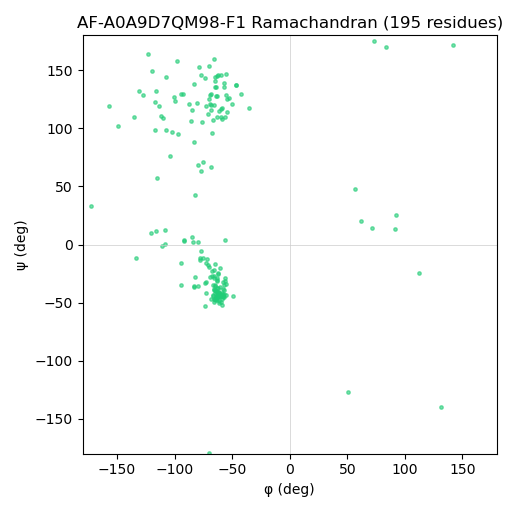SER A CA 1
ATOM 1512 C C . SER A 1 195 ? -8.277 -13.921 53.008 1.00 29.14 195 SER A C 1
ATOM 1514 O O . SER A 1 195 ? -8.670 -14.357 51.932 1.00 29.14 195 SER A O 1
ATOM 1516 N N . THR A 1 196 ? -8.087 -14.659 54.091 1.00 31.50 196 THR A N 1
ATOM 1517 C CA . THR A 1 196 ? -8.561 -16.006 54.406 1.00 31.50 196 THR A CA 1
ATOM 1518 C C . THR A 1 196 ? -10.062 -16.183 54.175 1.00 31.50 196 THR A C 1
ATOM 1520 O O . THR A 1 196 ? -10.844 -15.467 54.799 1.00 31.50 196 THR A O 1
ATOM 1523 N N . TRP A 1 197 ? -10.417 -17.127 53.301 1.00 35.91 197 TRP A N 1
ATOM 1524 C CA . TRP A 1 197 ? -11.272 -18.323 53.468 1.00 35.91 197 TRP A CA 1
ATOM 1525 C C . TRP A 1 197 ? -11.877 -18.700 52.115 1.00 35.91 197 TRP A C 1
ATOM 1527 O O . TRP A 1 197 ? -12.460 -17.811 51.457 1.00 35.91 197 TRP A O 1
#

Sequence (197 aa):
MATATEAAPRILWPQLTRADLEHLTGPTAKFEANLAATTLLRQIEAEGRPASADDRQVLQCYTGWGGLPASFNLEAGDSTWVERARRLQAMLSAEDYESARASVNNSHYTEVHVIEAIWQAVERFGFTGGRILEPAAGIGHFIGAMPRHLPEHRSITTVEIDRFPAASSRRSMRPVAWTCGSRRSRRQRCPTTGSTW

Nearest PDB structures (foldseek):
  6nn8-assembly2_E  TM=3.604E-01  e=1.324E+00  Homo sapiens
  4qg8-assembly1_D  TM=3.619E-01  e=2.670E+00  Homo sapiens

Mean predicted aligned error: 10.77 Å

pLDDT: mean 76.21, std 22.86, range [23.17, 97.62]

Radius of gyration: 20.53 Å; Cα contacts (8 Å, |Δi|>4): 220; chains: 1; bounding box: 42×36×80 Å

Secondary structure (DSSP, 8-state):
------PPP--PPPPP-HHHHTT--HHHHHHHHHHHHHHHHHHHHHTTPPP-HHHHHHHHT---STT-GGGG-TT-S-HHHHHHHHHHHHHS-HHHHHHHHHHTTT-PPPPHHHHHHHHHHHHHTT--SSEEEEET-TT-HHHHTS-SSS-S--EEEEE--SPPTT-SSTTTTS-TT-------S---PPP------

Foldseek 3Di:
DDPPPPQDPQQDQAADDLVLQVQCPDLVSQLVLQLQLLVLLLVCVVVVHAQDNVNSSSVVNHFALAQPLLLQDCPDPDVVSVVNVVSLVVSFDPVLSVVSNVCHHPRGDDRLVVLLVVLVVCVVVPDLAEEAEAEQCPLNSNPSNHDPVRDPPYQYEYHHDDDSGNPPDPRHSDRSRYDPPPDDDDDDDDDPPDDDD

Organism: NCBI:txid2899244